Protein AF-A0A6N3E1A2-F1 (afdb_monomer_lite)

Radius of gyration: 28.81 Å; chains: 1; bounding box: 60×61×84 Å

Organism: NCBI:txid1547

Foldseek 3Di:
DDPVQLLVLDDPLFWPAFDKAAQVGDDPLVVVLCVQWNDPPCPAFGIWTGRDPVSNNNFTWTDGLAWIWGCNPDTDIGGLVQWPAWEWEDELPDPWIWIWTDGPPDIDIDTPPTTDRVSVSVSSCSSNVHDYHYDYDLLVLLLVLLVVVLVCVVVCVVVPFDDDPVLVVVSVVLVVLSVVLSVDDPVSSSVSSLVSLVVSLVSCVVRVDDDPSSVSSVVSNVVVVVVVVVVVVVVVVVVVVVVVVVVVVVVPDPVVVVVVCVVCVVLVHDPVVVPPDDPVRVVVVVCVSVVPDPVNVVVVVVVVVVPPDDD

Sequence (311 aa):
MSQEEILSYINDSLVINGSFYSNQNLPNQISNAIYTFGDYNVFEILAFIDATKEQDGSRGMIITPAQIYFKFGQAGIIEYQKIISLGLEKHRNDSIIKAIIKLEEITYTFSNQIIDPEVFVTMLSKITGIEIEMIMDTHEKVEYYTRIVLNDLENDEYEDIVLTPTQNNSIKEFYKELEMVQQLADEDYQYELENICNRALEFFDVLGLDSDEIDGLLECQNQFNQKNIEEEQKIDNAQQFYNDMMNKYQQGDSEMFNRVKSIMSSMGIDENDLAGKSPEEIEDFLCGKFGISKSMLEKLAGRFNKGTVKH

Structure (mmCIF, N/CA/C/O backbone):
data_AF-A0A6N3E1A2-F1
#
_entry.id   AF-A0A6N3E1A2-F1
#
loop_
_atom_site.group_PDB
_atom_site.id
_atom_site.type_symbol
_atom_site.label_atom_id
_atom_site.label_alt_id
_atom_site.label_comp_id
_atom_site.label_asym_id
_atom_site.label_entity_id
_atom_site.label_seq_id
_atom_site.pdbx_PDB_ins_code
_atom_site.Cartn_x
_atom_site.Cartn_y
_atom_site.Cartn_z
_atom_site.occupancy
_atom_site.B_iso_or_equiv
_atom_site.auth_seq_id
_atom_site.auth_comp_id
_atom_site.auth_asym_id
_atom_site.auth_atom_id
_atom_site.pdbx_PDB_model_num
ATOM 1 N N . MET A 1 1 ? -11.309 -14.978 16.582 1.00 66.25 1 MET A N 1
ATOM 2 C CA . MET A 1 1 ? -10.304 -14.310 17.429 1.00 66.25 1 MET A CA 1
ATOM 3 C C . MET A 1 1 ? -10.894 -14.055 18.797 1.00 66.25 1 MET A C 1
ATOM 5 O O . MET A 1 1 ? -12.098 -13.816 18.866 1.00 66.25 1 MET A O 1
ATOM 9 N N . SER A 1 2 ? -10.099 -14.139 19.863 1.00 71.69 2 SER A N 1
ATOM 10 C CA . SER A 1 2 ? -10.588 -13.738 21.188 1.00 71.69 2 SER A CA 1
ATOM 11 C C . SER A 1 2 ? -10.541 -12.213 21.342 1.00 71.69 2 SER A C 1
ATOM 13 O O . SER A 1 2 ? -9.803 -11.526 20.641 1.00 71.69 2 SER A O 1
ATOM 15 N N . GLN A 1 3 ? -11.333 -11.662 22.255 1.00 71.44 3 GLN A N 1
ATOM 16 C CA . GLN A 1 3 ? -11.348 -10.222 22.519 1.00 71.44 3 GLN A CA 1
ATOM 17 C C . GLN A 1 3 ? -10.010 -9.703 23.070 1.00 71.44 3 GLN A C 1
ATOM 19 O O . GLN A 1 3 ? -9.562 -8.623 22.690 1.00 71.44 3 GLN A O 1
ATOM 24 N N . GLU A 1 4 ? -9.375 -10.470 23.960 1.00 74.69 4 GLU A N 1
ATOM 25 C CA . GLU A 1 4 ? -8.070 -10.132 24.547 1.00 74.69 4 GLU A CA 1
ATOM 26 C C . GLU A 1 4 ? -6.984 -10.022 23.471 1.00 74.69 4 GLU A C 1
ATOM 28 O O . GLU A 1 4 ? -6.110 -9.161 23.539 1.00 74.69 4 GLU A O 1
ATOM 33 N N . GLU A 1 5 ? -7.090 -10.853 22.439 1.00 76.56 5 GLU A N 1
ATOM 34 C CA . GLU A 1 5 ? -6.186 -10.858 21.296 1.00 76.56 5 GLU A CA 1
ATOM 35 C C . GLU A 1 5 ? -6.372 -9.606 20.425 1.00 76.56 5 GLU A C 1
ATOM 37 O O . GLU A 1 5 ? -5.389 -8.935 20.125 1.00 76.56 5 GLU A O 1
ATOM 42 N N . ILE A 1 6 ? -7.614 -9.197 20.130 1.00 78.56 6 ILE A N 1
ATOM 43 C CA . ILE A 1 6 ? -7.888 -7.944 19.398 1.00 78.56 6 ILE A CA 1
ATOM 44 C C . ILE A 1 6 ? -7.370 -6.723 20.177 1.00 78.56 6 ILE A C 1
ATOM 46 O O . ILE A 1 6 ? -6.735 -5.842 19.599 1.00 78.56 6 ILE A O 1
ATOM 50 N N . LEU A 1 7 ? -7.597 -6.675 21.495 1.00 82.69 7 LEU A N 1
ATOM 51 C CA . LEU A 1 7 ? -7.119 -5.584 22.353 1.00 82.69 7 LEU A CA 1
ATOM 52 C C . LEU A 1 7 ? -5.594 -5.436 22.326 1.00 82.69 7 LEU A C 1
ATOM 54 O O . LEU A 1 7 ? -5.097 -4.318 22.425 1.00 82.69 7 LEU A O 1
ATOM 58 N N . SER A 1 8 ? -4.850 -6.532 22.147 1.00 85.38 8 SER A N 1
ATOM 59 C CA . SER A 1 8 ? -3.385 -6.488 22.054 1.00 85.38 8 SER A CA 1
ATOM 60 C C . SER A 1 8 ? -2.868 -5.727 20.825 1.00 85.38 8 SER A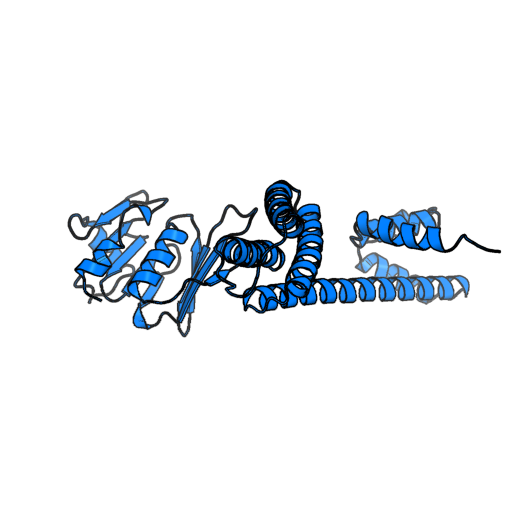 C 1
ATOM 62 O O . SER A 1 8 ? -1.719 -5.285 20.810 1.00 85.38 8 SER A O 1
ATOM 64 N N . TYR A 1 9 ? -3.716 -5.534 19.809 1.00 85.94 9 TYR A N 1
ATOM 65 C CA . TYR A 1 9 ? -3.376 -4.827 18.574 1.00 85.94 9 TYR A CA 1
ATOM 66 C C . TYR A 1 9 ? -3.838 -3.369 18.556 1.00 85.94 9 TYR A C 1
ATOM 68 O O . TYR A 1 9 ? -3.478 -2.639 17.636 1.00 85.94 9 TYR A O 1
ATOM 76 N N . ILE A 1 10 ? -4.610 -2.933 19.556 1.00 88.38 10 ILE A N 1
ATOM 77 C CA . ILE A 1 10 ? -5.178 -1.586 19.616 1.00 88.38 10 ILE A CA 1
ATOM 78 C C . ILE A 1 10 ? -4.432 -0.774 20.675 1.00 88.38 10 ILE A C 1
ATOM 80 O O . ILE A 1 10 ? -4.513 -1.061 21.868 1.00 88.38 10 ILE A O 1
ATOM 84 N N . ASN A 1 11 ? -3.730 0.271 20.247 1.00 89.81 11 ASN A N 1
ATOM 85 C CA . ASN A 1 11 ? -3.023 1.178 21.146 1.00 89.81 11 ASN A CA 1
ATOM 86 C C . ASN A 1 11 ? -2.999 2.615 20.593 1.00 89.81 11 ASN A C 1
ATOM 88 O O . ASN A 1 11 ? -3.546 2.900 19.526 1.00 89.81 11 ASN A O 1
ATOM 92 N N . ASP A 1 12 ? -2.392 3.524 21.350 1.00 90.88 12 ASP A N 1
ATOM 93 C CA . ASP A 1 12 ? -2.338 4.954 21.054 1.00 90.88 12 ASP A CA 1
ATOM 94 C C . ASP A 1 12 ? -1.510 5.303 19.811 1.00 90.88 12 ASP A C 1
ATOM 96 O O . ASP A 1 12 ? -1.769 6.343 19.206 1.00 90.88 12 ASP A O 1
ATOM 100 N N . SER A 1 13 ? -0.613 4.421 19.350 1.00 92.62 13 SER A N 1
ATOM 101 C CA . SER A 1 13 ? 0.132 4.610 18.097 1.00 92.62 13 SER A CA 1
ATOM 102 C C . SER A 1 13 ? -0.770 4.637 16.862 1.00 92.62 13 SER A C 1
ATOM 104 O O . SER A 1 13 ? -0.335 5.060 15.799 1.00 92.62 13 SER A O 1
ATOM 106 N N . LEU A 1 14 ? -2.030 4.206 16.983 1.00 93.56 14 LEU A N 1
ATOM 107 C CA . LEU A 1 14 ? -3.022 4.309 15.916 1.00 93.56 14 LEU A CA 1
ATOM 108 C C . LEU A 1 14 ? -3.403 5.768 15.600 1.00 93.56 14 LEU A C 1
ATOM 110 O O . LEU A 1 14 ? -3.949 6.038 14.531 1.00 93.56 14 LEU A O 1
ATOM 114 N N . VAL A 1 15 ? -3.153 6.712 16.514 1.00 93.19 15 VAL A N 1
ATOM 115 C CA . VAL A 1 15 ? -3.612 8.103 16.404 1.00 93.19 15 VAL A CA 1
ATOM 116 C C . VAL A 1 15 ? -2.433 9.052 16.224 1.00 93.19 15 VAL A C 1
ATOM 118 O O . VAL A 1 15 ? -1.599 9.201 17.109 1.00 93.19 15 VAL A O 1
ATOM 121 N N . ILE A 1 16 ? -2.422 9.774 15.103 1.00 91.50 16 ILE A N 1
ATOM 122 C CA . ILE A 1 16 ? -1.459 10.850 14.831 1.00 91.50 16 ILE A CA 1
ATOM 123 C C . ILE A 1 16 ? -1.960 12.167 15.432 1.00 91.50 16 ILE A C 1
ATOM 125 O O . ILE A 1 16 ? -1.237 12.844 16.159 1.00 91.50 16 ILE A O 1
ATOM 129 N N . ASN A 1 17 ? -3.211 12.536 15.139 1.00 90.25 17 ASN A N 1
ATOM 130 C CA . ASN A 1 17 ? -3.829 13.767 15.631 1.00 90.25 17 ASN A CA 1
ATOM 131 C C . ASN A 1 17 ? -5.192 13.463 16.250 1.00 90.25 17 ASN A C 1
ATOM 133 O O . ASN A 1 17 ? -6.170 13.237 15.541 1.00 90.25 17 ASN A O 1
ATOM 137 N N . GLY A 1 18 ? -5.265 13.500 17.577 1.00 91.88 18 GLY A N 1
ATOM 138 C CA . GLY A 1 18 ? -6.486 13.219 18.323 1.00 91.88 18 GLY A CA 1
ATOM 139 C C . GLY A 1 18 ? -6.176 12.729 19.730 1.00 91.88 18 GLY A C 1
ATOM 140 O O . GLY A 1 18 ? -5.065 12.888 20.231 1.00 91.88 18 GLY A O 1
ATOM 141 N N . SER A 1 19 ? -7.175 12.149 20.384 1.00 94.75 19 SER A N 1
ATOM 142 C CA . SER A 1 19 ? -7.043 11.519 21.697 1.00 94.75 19 SER A CA 1
ATOM 143 C C . SER A 1 19 ? -7.490 10.064 21.620 1.00 94.75 19 SER A C 1
ATOM 145 O O . SER A 1 19 ? -8.601 9.780 21.174 1.00 94.75 19 SER A O 1
ATOM 147 N N . PHE A 1 20 ? -6.622 9.154 22.059 1.00 95.62 20 PHE A N 1
ATOM 148 C CA . PHE A 1 20 ? -6.921 7.732 22.179 1.00 95.62 20 PHE A CA 1
ATOM 149 C C . PHE A 1 20 ? -7.421 7.405 23.590 1.00 95.62 20 PHE A C 1
ATOM 151 O O . PHE A 1 20 ? -6.818 7.806 24.587 1.00 95.62 20 PHE A O 1
ATOM 158 N N . TYR A 1 21 ? -8.499 6.632 23.670 1.00 95.38 21 TYR A N 1
ATOM 159 C CA . TYR A 1 21 ? -9.086 6.142 24.910 1.00 95.38 21 TYR A CA 1
ATOM 160 C C . TYR A 1 21 ? -9.276 4.629 24.819 1.00 95.38 21 TYR A C 1
ATOM 162 O O . TYR A 1 21 ? -10.001 4.136 23.954 1.00 95.38 21 TYR A O 1
ATOM 170 N N . SER A 1 22 ? -8.650 3.881 25.725 1.00 93.25 22 SER A N 1
ATOM 171 C CA . SER A 1 22 ? -8.877 2.439 25.847 1.00 93.25 22 SER A CA 1
ATOM 172 C C . SER A 1 22 ? -10.228 2.141 26.504 1.00 93.25 22 SER A C 1
ATOM 174 O O . SER A 1 22 ? -10.824 3.004 27.154 1.00 93.25 22 SER A O 1
ATOM 176 N N . ASN A 1 23 ? -10.689 0.892 26.404 1.00 90.38 23 ASN A N 1
ATOM 177 C CA . ASN A 1 23 ? -11.902 0.414 27.079 1.00 90.38 23 ASN A CA 1
ATOM 178 C C . ASN A 1 23 ? -11.940 0.684 28.598 1.00 90.38 23 ASN A C 1
ATOM 180 O O . ASN A 1 23 ? -13.018 0.827 29.169 1.00 90.38 23 ASN A O 1
ATOM 184 N N . GLN A 1 24 ? -10.782 0.781 29.255 1.00 88.69 24 GLN A N 1
ATOM 185 C CA . GLN A 1 24 ? -10.669 1.057 30.691 1.00 88.69 24 GLN A CA 1
ATOM 186 C C . GLN A 1 24 ? -10.818 2.544 31.043 1.00 88.69 24 GLN A C 1
ATOM 188 O O . GLN A 1 24 ? -11.029 2.869 32.210 1.00 88.69 24 GLN A O 1
ATOM 193 N N . ASN A 1 25 ? -10.693 3.445 30.066 1.00 92.25 25 ASN A N 1
ATOM 194 C CA . ASN A 1 25 ? -10.673 4.890 30.284 1.00 92.25 25 ASN A CA 1
ATOM 195 C C . ASN A 1 25 ? -11.515 5.638 29.239 1.00 92.25 25 ASN A C 1
ATOM 197 O O . ASN A 1 25 ? -11.083 6.648 28.681 1.00 92.25 25 ASN A O 1
ATOM 201 N N . LEU A 1 26 ? -12.712 5.123 28.945 1.00 93.19 26 LEU A N 1
ATOM 202 C CA . LEU A 1 26 ? -13.630 5.766 28.007 1.00 93.19 26 LEU A CA 1
ATOM 203 C C . LEU A 1 26 ? -14.172 7.082 28.590 1.00 93.19 26 LEU A C 1
ATOM 205 O O . LEU A 1 26 ? -14.627 7.109 29.737 1.00 93.19 26 LEU A O 1
ATOM 209 N N . PRO A 1 27 ? -14.165 8.175 27.814 1.00 94.12 27 PRO A N 1
ATOM 210 C CA . PRO A 1 27 ? -14.597 9.473 28.296 1.00 94.12 27 PRO A CA 1
ATOM 211 C C . PRO A 1 27 ? -16.104 9.667 28.071 1.00 94.12 27 PRO A C 1
ATOM 213 O O . PRO A 1 27 ? -16.716 8.992 27.245 1.00 94.12 27 PRO A O 1
ATOM 216 N N . ASN A 1 28 ? -16.723 10.631 28.756 1.00 91.31 28 ASN A N 1
ATOM 217 C CA . ASN A 1 28 ? -18.180 10.835 28.692 1.00 91.31 28 ASN A CA 1
ATOM 218 C C . ASN A 1 28 ? -18.698 11.154 27.276 1.00 91.31 28 ASN A C 1
ATOM 220 O O . ASN A 1 28 ? -19.814 10.755 26.922 1.00 91.31 28 ASN A O 1
ATOM 224 N N . GLN A 1 29 ? -17.893 11.838 26.456 1.00 91.81 29 GLN A N 1
ATOM 225 C CA . GLN A 1 29 ? -18.254 12.192 25.081 1.00 91.81 29 GLN A CA 1
ATOM 226 C C . GLN A 1 29 ? -18.403 10.988 24.138 1.00 91.81 29 GLN A C 1
ATOM 228 O O . GLN A 1 29 ? -18.959 11.148 23.051 1.00 91.81 29 GLN A O 1
ATOM 233 N N . ILE A 1 30 ? -18.027 9.771 24.560 1.00 92.88 30 ILE A N 1
ATOM 234 C CA . ILE A 1 30 ? -18.338 8.543 23.811 1.00 92.88 30 ILE A CA 1
ATOM 235 C C . ILE A 1 30 ? -19.837 8.419 23.517 1.00 92.88 30 ILE A C 1
ATOM 237 O O . ILE A 1 30 ? -20.229 7.956 22.451 1.00 92.88 30 ILE A O 1
ATOM 241 N N . SER A 1 31 ? -20.688 8.918 24.419 1.00 91.19 31 SER A N 1
ATOM 242 C CA . SER A 1 31 ? -22.142 8.923 24.235 1.00 91.19 31 SER A CA 1
ATOM 243 C C . SER A 1 31 ? -22.559 9.730 23.001 1.00 91.19 31 SER A C 1
ATOM 245 O O . SER A 1 31 ? -23.461 9.324 22.268 1.00 91.19 31 SER A O 1
ATOM 247 N N . ASN A 1 32 ? -21.885 10.858 22.746 1.00 93.38 32 ASN A N 1
ATOM 248 C CA . ASN A 1 32 ? -22.141 11.679 21.566 1.00 93.38 32 ASN A CA 1
ATOM 249 C C . ASN A 1 32 ? -21.645 10.988 20.290 1.00 93.38 32 ASN A C 1
ATOM 251 O O . ASN A 1 32 ? -22.340 11.004 19.275 1.00 93.38 32 ASN A O 1
ATOM 255 N N . ALA A 1 33 ? -20.486 10.328 20.352 1.00 94.19 33 ALA A N 1
ATOM 256 C CA . ALA A 1 33 ? -19.949 9.555 19.237 1.00 94.19 33 ALA A CA 1
ATOM 257 C C . ALA A 1 33 ? -20.892 8.407 18.835 1.00 94.19 33 ALA A C 1
ATOM 259 O O . ALA A 1 33 ? -21.247 8.287 17.661 1.00 94.19 33 ALA A O 1
ATOM 260 N N . ILE A 1 34 ? -21.379 7.627 19.811 1.00 94.06 34 ILE A N 1
ATOM 261 C CA . ILE A 1 34 ? -22.347 6.540 19.584 1.00 94.06 34 ILE A CA 1
ATOM 262 C C . ILE A 1 34 ? -23.613 7.086 18.918 1.00 94.06 34 ILE A C 1
ATOM 264 O O . ILE A 1 34 ? -24.063 6.537 17.919 1.00 94.06 34 ILE A O 1
ATOM 268 N N . TYR A 1 35 ? -24.156 8.195 19.427 1.00 91.75 35 TYR A N 1
ATOM 269 C CA . TYR A 1 35 ? -25.343 8.827 18.848 1.00 91.75 35 TYR A CA 1
ATOM 270 C C . TYR A 1 35 ? -25.108 9.358 17.424 1.00 91.75 35 TYR A C 1
ATOM 272 O O . TYR A 1 35 ? -26.006 9.323 16.587 1.00 91.75 35 TYR A O 1
ATOM 280 N N . THR A 1 36 ? -23.912 9.881 17.151 1.00 91.06 36 THR A N 1
ATOM 281 C CA . THR A 1 36 ? -23.615 10.603 15.907 1.00 91.06 36 THR A CA 1
ATOM 282 C C . THR A 1 36 ? -23.229 9.679 14.756 1.00 91.06 36 THR A C 1
ATOM 284 O O . THR A 1 36 ? -23.545 9.983 13.604 1.00 91.06 36 THR A O 1
ATOM 287 N N . PHE A 1 37 ? -22.486 8.609 15.037 1.00 94.00 37 PHE A N 1
ATOM 288 C CA . PHE A 1 37 ? -21.962 7.708 14.006 1.00 94.00 37 PHE A CA 1
ATOM 289 C C . PHE A 1 37 ? -21.791 6.252 14.457 1.00 94.00 37 PHE A C 1
ATOM 291 O O . PHE A 1 37 ? -21.307 5.446 13.668 1.00 94.00 37 PHE A O 1
ATOM 298 N N . GLY A 1 38 ? -22.167 5.912 15.691 1.00 90.44 38 GLY A N 1
ATOM 299 C CA . GLY A 1 38 ? -22.249 4.528 16.151 1.00 90.44 38 GLY A CA 1
ATOM 300 C C . GLY A 1 38 ? -23.609 3.891 15.855 1.00 90.44 38 GLY A C 1
ATOM 301 O O . GLY A 1 38 ? -24.349 4.325 14.974 1.00 90.44 38 GLY A O 1
ATOM 302 N N . ASP A 1 39 ? -23.939 2.859 16.628 1.00 87.38 39 ASP A N 1
ATOM 303 C CA . ASP A 1 39 ? -25.228 2.166 16.597 1.00 87.38 39 ASP A CA 1
ATOM 304 C C . ASP A 1 39 ? -25.803 2.071 18.020 1.00 87.38 39 ASP A C 1
ATOM 306 O O . ASP A 1 39 ? -25.064 2.002 19.005 1.00 87.38 39 ASP A O 1
ATOM 310 N N . TYR A 1 40 ? -27.130 2.026 18.140 1.00 77.12 40 TYR A N 1
ATOM 311 C CA . TYR A 1 40 ? -27.820 1.810 19.416 1.00 77.12 40 TYR A CA 1
ATOM 312 C C . TYR A 1 40 ? -27.487 0.454 20.064 1.00 77.12 40 TYR A C 1
ATOM 314 O O . TYR A 1 40 ? -27.711 0.282 21.260 1.00 77.12 40 TYR A O 1
ATOM 322 N N . ASN A 1 41 ? -26.945 -0.491 19.291 1.00 78.56 41 ASN A N 1
ATOM 323 C CA . ASN A 1 41 ? -26.519 -1.817 19.733 1.00 78.56 41 ASN A CA 1
ATOM 324 C C . ASN A 1 41 ? -25.012 -1.909 20.035 1.00 78.56 41 ASN A C 1
ATOM 326 O O . ASN A 1 41 ? -24.481 -3.011 20.180 1.00 78.56 41 ASN A O 1
ATOM 330 N N . VAL A 1 42 ? -24.295 -0.784 20.132 1.00 79.19 42 VAL A N 1
ATOM 331 C CA . VAL A 1 42 ? -22.903 -0.786 20.605 1.00 79.19 42 VAL A CA 1
ATOM 332 C C . VAL A 1 42 ? -22.895 -1.053 22.113 1.00 79.19 42 VAL A C 1
ATOM 334 O O . VAL A 1 42 ? -22.993 -0.139 22.928 1.00 79.19 42 VAL A O 1
ATOM 337 N N . PHE A 1 43 ? -22.805 -2.330 22.486 1.00 76.75 43 PHE A N 1
ATOM 338 C CA . PHE A 1 43 ? -22.740 -2.765 23.888 1.00 76.75 43 PHE A CA 1
ATOM 339 C C . PHE A 1 43 ? -21.309 -2.860 24.419 1.00 76.75 43 PHE A C 1
ATOM 341 O O . PHE A 1 43 ? -21.097 -2.812 25.628 1.00 76.75 43 PHE A O 1
ATOM 348 N N . GLU A 1 44 ? -20.334 -2.994 23.521 1.00 89.31 44 GLU A N 1
ATOM 349 C CA . GLU A 1 44 ? -18.938 -3.217 23.869 1.00 89.31 44 GLU A CA 1
ATOM 350 C C . GLU A 1 44 ? -18.009 -2.372 22.998 1.00 89.31 44 GLU A C 1
ATOM 352 O O . GLU A 1 44 ? -18.068 -2.411 21.768 1.00 89.31 44 GLU A O 1
ATOM 357 N N . ILE A 1 45 ? -17.145 -1.604 23.662 1.00 93.31 45 ILE A N 1
ATOM 358 C CA . ILE A 1 45 ? -16.192 -0.687 23.037 1.00 93.31 45 ILE A CA 1
ATOM 359 C C . ILE A 1 45 ? -14.799 -1.092 23.496 1.00 93.31 45 ILE A C 1
ATOM 361 O O . ILE A 1 45 ? -14.514 -1.122 24.693 1.00 93.31 45 ILE A O 1
ATOM 365 N N . LEU A 1 46 ? -13.936 -1.402 22.534 1.00 93.75 46 LEU A N 1
ATOM 366 C CA . LEU A 1 46 ? -12.541 -1.769 22.767 1.00 93.75 46 LEU A CA 1
ATOM 367 C C . LEU A 1 46 ? -11.653 -0.531 22.873 1.00 93.75 46 LEU A C 1
ATOM 369 O O . LEU A 1 46 ? -10.776 -0.463 23.733 1.00 93.75 46 LEU A O 1
ATOM 373 N N . ALA A 1 47 ? -11.913 0.461 22.025 1.00 95.12 47 ALA A N 1
ATOM 374 C CA . ALA A 1 47 ? -11.257 1.754 22.078 1.00 95.12 47 ALA A CA 1
ATOM 375 C C . ALA A 1 47 ? -12.110 2.833 21.413 1.00 95.12 47 ALA A C 1
ATOM 377 O O . ALA A 1 47 ? -12.973 2.558 20.573 1.00 95.12 47 ALA A O 1
ATOM 378 N N . PHE A 1 48 ? -11.824 4.073 21.777 1.00 96.19 48 PHE A N 1
ATOM 379 C CA . PHE A 1 48 ? -12.397 5.259 21.175 1.00 96.19 48 PHE A CA 1
ATOM 380 C C . PHE A 1 48 ? -11.293 6.245 20.811 1.00 96.19 48 PHE A C 1
ATOM 382 O O . PHE A 1 48 ? -10.392 6.511 21.603 1.00 96.19 48 PHE A O 1
ATOM 389 N N . ILE A 1 49 ? -11.391 6.804 19.612 1.00 95.81 49 ILE A N 1
ATOM 390 C CA . ILE A 1 49 ? -10.527 7.870 19.125 1.00 95.81 49 ILE A CA 1
ATOM 391 C C . ILE A 1 49 ? -11.395 9.102 18.945 1.00 95.81 49 ILE A C 1
ATOM 393 O O . ILE A 1 49 ? -12.321 9.090 18.133 1.00 95.81 49 ILE A O 1
ATOM 397 N N . ASP A 1 50 ? -11.068 10.165 19.668 1.00 95.50 50 ASP A N 1
ATOM 398 C CA . ASP A 1 50 ? -11.670 11.478 19.478 1.00 95.50 50 ASP A CA 1
ATOM 399 C C . ASP A 1 50 ? -10.742 12.342 18.623 1.00 95.50 50 ASP A C 1
ATOM 401 O O . ASP A 1 50 ? -9.604 12.620 19.006 1.00 95.50 50 ASP A O 1
ATOM 405 N N . ALA A 1 51 ? -11.217 12.754 17.451 1.00 93.81 51 ALA A N 1
ATOM 406 C CA . ALA A 1 51 ? -10.460 13.593 16.524 1.00 93.81 51 ALA A CA 1
ATOM 407 C C . ALA A 1 51 ? -10.838 15.080 16.623 1.00 93.81 51 ALA A C 1
ATOM 409 O O . ALA A 1 51 ? -10.435 15.890 15.782 1.00 93.81 51 ALA A O 1
ATOM 410 N N . THR A 1 52 ? -11.651 15.452 17.612 1.00 92.12 52 THR A N 1
ATOM 411 C CA . THR A 1 52 ? -12.082 16.834 17.835 1.00 92.12 52 THR A CA 1
ATOM 412 C C . THR A 1 52 ? -11.124 17.545 18.781 1.00 92.12 52 THR A C 1
ATOM 414 O O . THR A 1 52 ? -10.585 16.954 19.716 1.00 92.12 52 THR A O 1
ATOM 417 N N . LYS A 1 53 ? -10.886 18.840 18.544 1.00 87.00 53 LYS A N 1
ATOM 418 C CA . LYS A 1 53 ? -10.012 19.637 19.420 1.00 87.00 53 LYS A CA 1
ATOM 419 C C . LYS A 1 53 ? -10.695 19.935 20.751 1.00 87.00 53 LYS A C 1
ATOM 421 O O . LYS A 1 53 ? -10.035 20.058 21.775 1.00 87.00 53 LYS A O 1
ATOM 426 N N . GLU A 1 54 ? -12.015 20.050 20.710 1.00 89.25 54 GLU A N 1
ATOM 427 C CA . GLU A 1 54 ? -12.900 20.328 21.832 1.00 89.25 54 GLU A CA 1
ATOM 428 C C . GLU A 1 54 ? -13.222 19.074 22.660 1.00 89.25 54 GLU A C 1
ATOM 430 O O . GLU A 1 54 ? -13.836 19.203 23.718 1.00 89.25 54 GLU A O 1
ATOM 435 N N . GLN A 1 55 ? -12.798 17.888 22.200 1.00 88.19 55 GLN A N 1
ATOM 436 C CA . GLN A 1 55 ? -13.092 16.586 22.808 1.00 88.19 55 GLN A CA 1
ATOM 437 C C . GLN A 1 55 ? -14.600 16.363 23.014 1.00 88.19 55 GLN A C 1
ATOM 439 O O . GLN A 1 55 ? -15.053 15.910 24.067 1.00 88.19 55 GLN A O 1
ATOM 444 N N . ASP A 1 56 ? -15.395 16.734 22.007 1.00 92.12 56 ASP A N 1
ATOM 445 C CA . ASP A 1 56 ? -16.855 16.652 22.047 1.00 92.12 56 ASP A CA 1
ATOM 446 C C . ASP A 1 56 ? -17.402 15.337 21.466 1.00 92.12 56 ASP A C 1
ATOM 448 O O . ASP A 1 56 ? -18.609 15.088 21.525 1.00 92.12 56 ASP A O 1
ATOM 452 N N . GLY A 1 57 ? -16.536 14.477 20.921 1.00 90.62 57 GLY A N 1
ATOM 453 C CA . GLY A 1 57 ? -16.898 13.187 20.339 1.00 90.62 57 GLY A CA 1
ATOM 454 C C . GLY A 1 57 ? -17.699 13.255 19.034 1.00 90.62 57 GLY A C 1
ATOM 455 O O . GLY A 1 57 ? -18.242 12.241 18.603 1.00 90.62 57 GLY A O 1
ATOM 456 N N . SER A 1 58 ? -17.797 14.414 18.377 1.00 93.31 58 SER A N 1
ATOM 457 C CA . SER A 1 58 ? -18.551 14.565 17.121 1.00 93.31 58 SER A CA 1
ATOM 458 C C . SER A 1 58 ? -17.832 13.997 15.888 1.00 93.31 58 SER A C 1
ATOM 460 O O . SER A 1 58 ? -18.479 13.722 14.868 1.00 93.31 58 SER A O 1
ATOM 462 N N . ARG A 1 59 ? -16.505 13.816 15.970 1.00 95.06 59 ARG A N 1
ATOM 463 C CA . ARG A 1 59 ? -15.648 13.228 14.930 1.00 95.06 59 ARG A CA 1
ATOM 464 C C . ARG A 1 59 ? -14.648 12.270 15.561 1.00 95.06 59 ARG A C 1
ATOM 466 O O . ARG A 1 59 ? -14.021 12.606 16.560 1.00 95.06 59 ARG A O 1
ATOM 473 N N . GLY A 1 60 ? -14.463 11.101 14.966 1.00 95.69 60 GLY A N 1
ATOM 474 C CA . GLY A 1 60 ? -13.632 10.077 15.582 1.00 95.69 60 GLY A CA 1
ATOM 475 C C . GLY A 1 60 ? -13.872 8.677 15.048 1.00 95.69 60 GLY A C 1
ATOM 476 O O . GLY A 1 60 ? -14.420 8.497 13.959 1.00 95.69 60 GLY A O 1
ATOM 477 N N . MET A 1 61 ? -13.470 7.696 15.849 1.00 96.94 61 MET A N 1
ATOM 478 C CA . MET A 1 61 ? -13.599 6.274 15.558 1.00 96.94 61 MET A CA 1
ATOM 479 C C . MET A 1 61 ? -13.944 5.497 16.832 1.00 96.94 61 MET A C 1
ATOM 481 O O . MET A 1 61 ? -13.317 5.694 17.868 1.00 96.94 61 MET A O 1
ATOM 485 N N . ILE A 1 62 ? -14.933 4.610 16.755 1.00 96.81 62 ILE A N 1
ATOM 486 C CA . ILE A 1 62 ? -15.320 3.668 17.808 1.00 96.81 62 ILE A CA 1
ATOM 487 C C . ILE A 1 62 ? -14.939 2.273 17.323 1.00 96.81 62 ILE A C 1
ATOM 489 O O . ILE A 1 62 ? -15.433 1.818 16.290 1.00 96.81 62 ILE A O 1
ATOM 493 N N . ILE A 1 63 ? -14.075 1.594 18.072 1.00 95.38 63 ILE A N 1
ATOM 494 C CA . ILE A 1 63 ? -13.603 0.245 17.759 1.00 95.38 63 ILE A CA 1
ATOM 495 C C . ILE A 1 63 ? -14.340 -0.741 18.662 1.00 95.38 63 ILE A C 1
ATOM 497 O O . ILE A 1 63 ? -14.332 -0.596 19.886 1.00 95.38 63 ILE A O 1
ATOM 501 N N . THR A 1 64 ? -14.977 -1.745 18.066 1.00 94.25 64 THR A N 1
ATOM 502 C CA . THR A 1 64 ? -15.727 -2.801 18.765 1.00 94.25 64 THR A CA 1
ATOM 503 C C . THR A 1 64 ? -15.165 -4.176 18.386 1.00 94.25 64 THR A C 1
ATOM 505 O O . THR A 1 64 ? -14.374 -4.261 17.449 1.00 94.25 64 THR A O 1
ATOM 508 N N . PRO A 1 65 ? -15.565 -5.275 19.049 1.00 91.62 65 PRO A N 1
ATOM 509 C CA . PRO A 1 65 ? -15.088 -6.612 18.683 1.00 91.62 65 PRO A CA 1
ATOM 510 C C . PRO A 1 65 ? -15.460 -7.076 17.267 1.00 91.62 65 PRO A C 1
ATOM 512 O O . PRO A 1 65 ? -14.798 -7.960 16.730 1.00 91.62 65 PRO A O 1
ATOM 515 N N . ALA A 1 66 ? -16.521 -6.525 16.671 1.00 91.12 66 ALA A N 1
ATOM 516 C CA . ALA A 1 66 ? -17.041 -6.981 15.378 1.00 91.12 66 ALA A CA 1
ATOM 517 C C . ALA A 1 66 ? -16.789 -5.994 14.230 1.00 91.12 66 ALA A C 1
ATOM 519 O O . ALA A 1 66 ? -16.715 -6.394 13.065 1.00 91.12 66 ALA A O 1
ATOM 520 N N . GLN A 1 67 ? -16.699 -4.705 14.552 1.00 94.06 67 GLN A N 1
ATOM 521 C CA . GLN A 1 67 ? -16.667 -3.644 13.556 1.00 94.06 67 GLN A CA 1
ATOM 522 C C . GLN A 1 67 ? -16.109 -2.331 14.098 1.00 94.06 67 GLN A C 1
ATOM 524 O O . GLN A 1 67 ? -16.038 -2.096 15.307 1.00 94.06 67 GLN A O 1
ATOM 529 N N . ILE A 1 68 ? -15.771 -1.442 13.175 1.00 96.31 68 ILE A N 1
ATOM 530 C CA . ILE A 1 68 ? -15.341 -0.079 13.456 1.00 96.31 68 ILE A CA 1
ATOM 531 C C . ILE A 1 68 ? -16.379 0.885 12.906 1.00 96.31 68 ILE A C 1
ATOM 533 O O . ILE A 1 68 ? -16.729 0.818 11.732 1.00 96.31 68 ILE A O 1
ATOM 537 N N . TYR A 1 69 ? -16.818 1.818 13.739 1.00 97.25 69 TYR A N 1
ATOM 538 C CA . TYR A 1 69 ? -17.602 2.971 13.314 1.00 97.25 69 TYR A CA 1
ATOM 539 C C . TYR A 1 69 ? -16.695 4.186 13.268 1.00 97.25 69 TYR A C 1
ATOM 541 O O . TYR A 1 69 ? -15.881 4.379 14.168 1.00 97.25 69 TYR A O 1
ATOM 549 N N . PHE A 1 70 ? -16.833 5.042 12.266 1.00 96.81 70 PHE A N 1
ATOM 550 C CA . PHE A 1 70 ? -16.021 6.250 12.197 1.00 96.81 70 PHE A CA 1
ATOM 551 C C . PHE A 1 70 ? -16.768 7.401 11.544 1.00 96.81 70 PHE A C 1
ATOM 553 O O . PHE A 1 70 ? -17.694 7.207 10.761 1.00 96.81 70 PHE A O 1
ATOM 560 N N . LYS A 1 71 ? -16.328 8.619 11.854 1.00 95.94 71 LYS A N 1
ATOM 561 C CA . LYS A 1 71 ? -16.753 9.845 11.186 1.00 95.94 71 LYS A CA 1
ATOM 562 C C . LYS A 1 71 ? -15.650 10.889 11.272 1.00 95.94 71 LYS A C 1
ATOM 564 O O . LYS A 1 71 ? -15.521 11.587 12.272 1.00 95.94 71 LYS A O 1
ATOM 569 N N . PHE A 1 72 ? -14.887 11.045 10.196 1.00 91.50 72 PHE A N 1
ATOM 570 C CA . PHE A 1 72 ? -13.904 12.131 10.071 1.00 91.50 72 PHE A CA 1
ATOM 571 C C . PHE A 1 72 ? -14.388 13.238 9.135 1.00 91.50 72 PHE A C 1
ATOM 573 O O . PHE A 1 72 ? -14.110 14.408 9.377 1.00 91.50 72 PHE A O 1
ATOM 580 N N . GLY A 1 73 ? -15.186 12.890 8.130 1.00 88.00 73 GLY A N 1
ATOM 581 C CA . GLY A 1 73 ? -15.948 13.826 7.302 1.00 88.00 73 GLY A CA 1
ATOM 582 C C . GLY A 1 73 ? -17.299 13.207 6.968 1.00 88.00 73 GLY A C 1
ATOM 583 O O . GLY A 1 73 ? -18.340 13.715 7.379 1.00 88.00 73 GLY A O 1
ATOM 584 N N . GLN A 1 74 ? -17.258 12.035 6.335 1.00 90.31 74 GLN A N 1
ATOM 585 C CA . GLN A 1 74 ? -18.402 11.144 6.178 1.00 90.31 74 GLN A CA 1
ATOM 586 C C . GLN A 1 74 ? -18.386 10.058 7.260 1.00 90.31 74 GLN A C 1
ATOM 588 O O . GLN A 1 74 ? -17.313 9.652 7.713 1.00 90.31 74 GLN A O 1
ATOM 593 N N . ALA A 1 75 ? -19.574 9.629 7.691 1.00 94.56 75 ALA A N 1
ATOM 594 C CA . ALA A 1 75 ? -19.717 8.482 8.576 1.00 94.56 75 ALA A CA 1
ATOM 595 C C . ALA A 1 75 ? -19.578 7.177 7.781 1.00 94.56 75 ALA A C 1
ATOM 597 O O . ALA A 1 75 ? -20.064 7.086 6.652 1.00 94.56 75 ALA A O 1
ATOM 598 N N . GLY A 1 76 ? -18.941 6.175 8.373 1.00 95.50 76 GLY A N 1
ATOM 599 C CA . GLY A 1 76 ? -18.752 4.871 7.757 1.00 95.50 76 GLY A CA 1
ATOM 600 C C . GLY A 1 76 ? -18.618 3.763 8.788 1.00 95.50 76 GLY A C 1
ATOM 601 O O . GLY A 1 76 ? -18.456 4.015 9.986 1.00 95.50 76 GLY A O 1
ATOM 602 N N . ILE A 1 77 ? -18.721 2.531 8.295 1.00 95.75 77 ILE A N 1
ATOM 603 C CA . ILE A 1 77 ? -18.676 1.317 9.105 1.00 95.75 77 ILE A CA 1
ATOM 604 C C . ILE A 1 77 ? -17.780 0.308 8.395 1.00 95.75 77 ILE A C 1
ATOM 606 O O . ILE A 1 77 ? -17.953 0.052 7.207 1.00 95.75 77 ILE A O 1
ATOM 610 N N . ILE A 1 78 ? -16.835 -0.270 9.129 1.00 96.81 78 ILE A N 1
ATOM 611 C CA . ILE A 1 78 ? -15.978 -1.359 8.662 1.00 96.81 78 ILE A CA 1
ATOM 612 C C . ILE A 1 78 ? -16.325 -2.593 9.482 1.00 96.81 78 ILE A C 1
ATOM 614 O O . ILE A 1 78 ? -15.913 -2.716 10.634 1.00 96.81 78 ILE A O 1
ATOM 618 N N . GLU A 1 79 ? -17.095 -3.501 8.896 1.00 95.06 79 GLU A N 1
ATOM 619 C CA . GLU A 1 79 ? -17.345 -4.823 9.468 1.00 95.06 79 GLU A CA 1
ATOM 620 C C . GLU A 1 79 ? -16.166 -5.736 9.132 1.00 95.06 79 GLU A C 1
ATOM 622 O O . GLU A 1 79 ? -15.895 -5.972 7.956 1.00 95.06 79 GLU A O 1
ATOM 627 N N . TYR A 1 80 ? -15.474 -6.273 10.144 1.00 94.00 80 TYR A N 1
ATOM 628 C CA . TYR A 1 80 ? -14.243 -7.046 9.927 1.00 94.00 80 TYR A CA 1
ATOM 629 C C . TYR A 1 80 ? -14.449 -8.239 8.989 1.00 94.00 80 TYR A C 1
ATOM 631 O O . TYR A 1 80 ? -13.597 -8.530 8.159 1.00 94.00 80 TYR A O 1
ATOM 639 N N . GLN A 1 81 ? -15.610 -8.892 9.083 1.00 93.81 81 GLN A N 1
ATOM 640 C CA . GLN A 1 81 ? -15.961 -10.053 8.261 1.00 93.81 81 GLN A CA 1
ATOM 641 C C . GLN A 1 81 ? -16.249 -9.711 6.791 1.00 93.81 81 GLN A C 1
ATOM 643 O O . GLN A 1 81 ? -16.292 -10.619 5.970 1.00 93.81 81 GLN A O 1
ATOM 648 N N . LYS A 1 82 ? -16.470 -8.431 6.461 1.00 96.31 82 LYS A N 1
ATOM 649 C CA . LYS A 1 82 ? -16.763 -7.964 5.096 1.00 96.31 82 L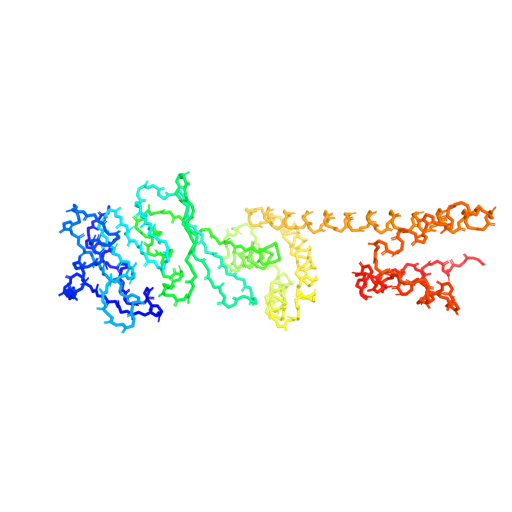YS A CA 1
ATOM 650 C C . LYS A 1 82 ? -15.555 -7.340 4.401 1.00 96.31 82 LYS A C 1
ATOM 652 O O . LYS A 1 82 ? -15.691 -6.864 3.275 1.00 96.31 82 LYS A O 1
ATOM 657 N N . ILE A 1 83 ? -14.400 -7.285 5.066 1.00 96.94 83 ILE A N 1
ATOM 658 C CA . ILE A 1 83 ? -13.162 -6.813 4.445 1.00 96.94 83 ILE A CA 1
ATOM 659 C C . ILE A 1 83 ? -12.718 -7.860 3.421 1.00 96.94 83 ILE A C 1
ATOM 661 O O . ILE A 1 83 ? -12.614 -9.041 3.738 1.00 96.94 83 ILE A O 1
ATOM 665 N N . ILE A 1 84 ? -12.469 -7.409 2.195 1.00 96.88 84 ILE A N 1
ATOM 666 C CA . ILE A 1 84 ? -12.000 -8.231 1.075 1.00 96.88 84 ILE A CA 1
ATOM 667 C C . ILE A 1 84 ? -10.496 -8.077 0.897 1.00 96.88 84 ILE A C 1
ATOM 669 O O . ILE A 1 84 ? -9.803 -9.061 0.662 1.00 96.88 84 ILE A O 1
ATOM 673 N N . SER A 1 85 ? -9.991 -6.846 0.984 1.00 97.25 85 SER A N 1
ATOM 674 C CA . SER A 1 85 ? -8.562 -6.574 0.874 1.00 97.25 85 SER A CA 1
ATOM 675 C C . SER A 1 85 ? -8.147 -5.373 1.714 1.00 97.25 85 SER A C 1
ATOM 677 O O . SER A 1 85 ? -8.945 -4.470 2.005 1.00 97.25 85 SER A O 1
ATOM 679 N N . LEU A 1 86 ? -6.878 -5.393 2.108 1.00 97.88 86 LEU A N 1
ATOM 680 C CA . LEU A 1 86 ? -6.193 -4.325 2.817 1.00 97.88 86 LEU A CA 1
ATOM 681 C C . LEU A 1 86 ? -5.023 -3.877 1.953 1.00 97.88 86 LEU A C 1
ATOM 683 O O . LEU A 1 86 ? -4.276 -4.714 1.465 1.00 97.88 86 LEU A O 1
ATOM 687 N N . GLY A 1 87 ? -4.874 -2.571 1.775 1.00 96.25 87 GLY A N 1
ATOM 688 C CA . GLY A 1 87 ? -3.812 -1.981 0.979 1.00 96.25 87 GLY A CA 1
ATOM 689 C C . GLY A 1 87 ? -3.103 -0.860 1.725 1.00 96.25 87 GLY A C 1
ATOM 690 O O . GLY A 1 87 ? -3.739 -0.105 2.465 1.00 96.25 87 GLY A O 1
ATOM 691 N N . LEU A 1 88 ? -1.800 -0.732 1.513 1.00 95.00 88 LEU A N 1
ATOM 692 C CA . LEU A 1 88 ? -0.996 0.387 1.992 1.00 95.00 88 LEU A CA 1
ATOM 693 C C . LEU A 1 88 ? -0.354 1.087 0.794 1.00 95.00 88 LEU A C 1
ATOM 695 O O . LEU A 1 88 ? 0.502 0.521 0.124 1.00 95.00 88 LEU A O 1
ATOM 699 N N . GLU A 1 89 ? -0.782 2.316 0.529 1.00 92.75 89 GLU A N 1
ATOM 700 C CA . GLU A 1 89 ? -0.265 3.167 -0.543 1.00 92.75 89 GLU A CA 1
ATOM 701 C C . GLU A 1 89 ? 0.753 4.143 0.050 1.00 92.75 89 GLU A C 1
ATOM 703 O O . GLU A 1 89 ? 0.426 4.956 0.926 1.00 92.75 89 GLU A O 1
ATOM 708 N N . LYS A 1 90 ? 2.001 4.031 -0.406 1.00 86.25 90 LYS A N 1
ATOM 709 C CA . LYS A 1 90 ? 3.130 4.828 0.073 1.00 86.25 90 LYS A CA 1
ATOM 710 C C . LYS A 1 90 ? 4.070 5.101 -1.087 1.00 86.25 90 LYS A C 1
ATOM 712 O O . LYS A 1 90 ? 4.722 4.174 -1.554 1.00 86.25 90 LYS A O 1
ATOM 717 N N . HIS A 1 91 ? 4.159 6.368 -1.480 1.00 85.94 91 HIS A N 1
ATOM 718 C CA . HIS A 1 91 ? 5.000 6.776 -2.596 1.00 85.94 91 HIS A CA 1
ATOM 719 C C . HIS A 1 91 ? 6.267 7.500 -2.144 1.00 85.94 91 HIS A C 1
ATOM 721 O O . HIS A 1 91 ? 6.249 8.232 -1.152 1.00 85.94 91 HIS A O 1
ATOM 727 N N . ARG A 1 92 ? 7.363 7.339 -2.891 1.00 74.06 92 ARG A N 1
ATOM 728 C CA . ARG A 1 92 ? 8.704 7.858 -2.556 1.00 74.06 92 ARG A CA 1
ATOM 729 C C . ARG A 1 92 ? 8.720 9.344 -2.178 1.00 74.06 92 ARG A C 1
ATOM 731 O O . ARG A 1 92 ? 9.350 9.722 -1.192 1.00 74.06 92 ARG A O 1
ATOM 738 N N . ASN A 1 93 ? 8.024 10.177 -2.948 1.00 73.88 93 ASN A N 1
ATOM 739 C CA . ASN A 1 93 ? 7.977 11.631 -2.758 1.00 73.88 93 ASN A CA 1
ATOM 740 C C . ASN A 1 93 ? 6.613 12.136 -2.270 1.00 73.88 93 ASN A C 1
ATOM 742 O O . ASN A 1 93 ? 6.384 13.347 -2.225 1.00 73.88 93 ASN A O 1
ATOM 746 N N . ASP A 1 94 ? 5.720 11.229 -1.863 1.00 79.38 94 ASP A N 1
ATOM 747 C CA . ASP A 1 94 ? 4.456 11.610 -1.250 1.00 79.38 94 ASP A CA 1
ATOM 748 C C . ASP A 1 94 ? 4.546 11.492 0.273 1.00 79.38 94 ASP A C 1
ATOM 750 O O . ASP A 1 94 ? 4.665 10.416 0.855 1.00 79.38 94 ASP A O 1
ATOM 754 N N . SER A 1 95 ? 4.450 12.637 0.946 1.00 79.94 95 SER A N 1
ATOM 755 C CA . SER A 1 95 ? 4.317 12.680 2.404 1.00 79.94 95 SER A CA 1
ATOM 756 C C . SER A 1 95 ? 3.024 12.023 2.909 1.00 79.94 95 SER A C 1
ATOM 758 O O . SER A 1 95 ? 2.901 11.740 4.103 1.00 79.94 95 SER A O 1
ATOM 760 N N . ILE A 1 96 ? 2.040 11.831 2.027 1.00 86.56 96 ILE A N 1
ATOM 761 C CA . ILE A 1 96 ? 0.744 11.251 2.341 1.00 86.56 96 ILE A CA 1
ATOM 762 C C . ILE A 1 96 ? 0.821 9.738 2.153 1.00 86.56 96 ILE A C 1
ATOM 764 O O . ILE A 1 96 ? 0.810 9.224 1.041 1.00 86.56 96 ILE A O 1
ATOM 768 N N . ILE A 1 97 ? 0.807 9.022 3.273 1.00 90.56 97 ILE A N 1
ATOM 769 C CA . ILE A 1 97 ? 0.595 7.572 3.296 1.00 90.56 97 ILE A CA 1
ATOM 770 C C . ILE A 1 97 ? -0.907 7.323 3.404 1.00 90.56 97 ILE A C 1
ATOM 772 O O . ILE A 1 97 ? -1.597 8.050 4.134 1.00 90.56 97 ILE A O 1
ATOM 776 N N . LYS A 1 98 ? -1.427 6.312 2.701 1.00 94.69 98 LYS A N 1
ATOM 777 C CA . LYS A 1 98 ? -2.851 5.962 2.738 1.00 94.69 98 LYS A CA 1
ATOM 778 C C . LYS A 1 98 ? -3.068 4.482 3.025 1.00 94.69 98 LYS A C 1
ATOM 780 O O . LYS A 1 98 ? -2.452 3.612 2.426 1.00 94.69 98 LYS A O 1
ATOM 785 N N . ALA A 1 99 ? -4.013 4.210 3.912 1.00 96.62 99 ALA A N 1
ATOM 786 C CA . ALA A 1 99 ? -4.571 2.892 4.146 1.00 96.62 99 ALA A CA 1
ATOM 787 C C . ALA A 1 99 ? -5.815 2.747 3.277 1.00 96.62 99 ALA A C 1
ATOM 789 O O . ALA A 1 99 ? -6.711 3.594 3.338 1.00 96.62 99 ALA A O 1
ATOM 790 N N . ILE A 1 100 ? -5.880 1.677 2.496 1.00 97.31 100 ILE A N 1
ATOM 791 C CA . ILE A 1 100 ? -7.000 1.337 1.627 1.00 97.31 100 ILE A CA 1
ATOM 792 C C . ILE A 1 100 ? -7.668 0.089 2.196 1.00 97.31 100 ILE A C 1
ATOM 794 O O . ILE A 1 100 ? -7.048 -0.957 2.338 1.00 97.31 100 ILE A O 1
ATOM 798 N N . ILE A 1 101 ? -8.945 0.199 2.546 1.00 97.69 101 ILE A N 1
ATOM 799 C CA . ILE A 1 101 ? -9.732 -0.901 3.101 1.00 97.69 101 ILE A CA 1
ATOM 800 C C . ILE A 1 101 ? -10.903 -1.136 2.164 1.00 97.69 101 ILE A C 1
ATOM 802 O O . ILE A 1 101 ? -11.787 -0.283 2.042 1.00 97.69 101 ILE A O 1
ATOM 806 N N . LYS A 1 102 ? -10.905 -2.284 1.492 1.00 97.56 102 LYS A N 1
ATOM 807 C CA . LYS A 1 102 ? -11.936 -2.643 0.523 1.00 97.56 102 LYS A CA 1
ATOM 808 C C . LYS A 1 102 ? -12.927 -3.617 1.142 1.00 97.56 102 LYS A C 1
ATOM 810 O O . LYS A 1 102 ? -12.540 -4.672 1.636 1.00 97.56 102 LYS A O 1
ATOM 815 N N . LEU A 1 103 ? -14.203 -3.260 1.092 1.00 96.25 103 LEU A N 1
ATOM 816 C CA . LEU A 1 103 ? -15.344 -4.123 1.387 1.00 96.25 103 LEU A CA 1
ATOM 817 C C . LEU A 1 103 ? -16.071 -4.450 0.070 1.00 96.25 103 LEU A C 1
ATOM 819 O O . LEU A 1 103 ? -15.732 -3.907 -0.982 1.00 96.25 103 LEU A O 1
ATOM 823 N N . GLU A 1 104 ? -17.086 -5.315 0.120 1.00 89.50 104 GLU A N 1
ATOM 824 C CA . GLU A 1 104 ? -17.881 -5.734 -1.053 1.00 89.50 104 GLU A CA 1
ATOM 825 C C . GLU A 1 104 ? -18.411 -4.570 -1.902 1.00 89.50 104 GLU A C 1
ATOM 827 O O . GLU A 1 104 ? -18.322 -4.613 -3.128 1.00 89.50 104 GLU A O 1
ATOM 832 N N . GLU A 1 105 ? -18.927 -3.519 -1.265 1.00 90.38 105 GLU A N 1
ATOM 833 C CA . GLU A 1 105 ? -19.608 -2.417 -1.961 1.00 90.38 105 GLU A CA 1
ATOM 834 C C . GLU A 1 105 ? -18.885 -1.070 -1.846 1.00 90.38 105 GLU A C 1
ATOM 836 O O . GLU A 1 105 ? -19.257 -0.105 -2.516 1.00 90.38 105 GLU A O 1
ATOM 841 N N . ILE A 1 106 ? -17.871 -0.970 -0.984 1.00 95.38 106 ILE A N 1
ATOM 842 C CA . ILE A 1 106 ? -17.238 0.306 -0.653 1.00 95.38 106 ILE A CA 1
ATOM 843 C C . ILE A 1 106 ? -15.747 0.150 -0.384 1.00 95.38 106 ILE A C 1
ATOM 845 O O . ILE A 1 106 ? -15.305 -0.810 0.241 1.00 95.38 106 ILE A O 1
ATOM 849 N N . THR A 1 107 ? -14.982 1.149 -0.813 1.00 96.31 107 THR A N 1
ATOM 850 C CA . THR A 1 107 ? -13.573 1.301 -0.460 1.00 96.31 107 THR A CA 1
ATOM 851 C C . THR A 1 107 ? -13.421 2.526 0.422 1.00 96.31 107 THR A C 1
ATOM 853 O O . THR A 1 107 ? -13.876 3.616 0.067 1.00 96.31 107 THR A O 1
ATOM 856 N N . TYR A 1 108 ? -12.766 2.352 1.564 1.00 96.81 108 TYR A N 1
ATOM 857 C CA . TYR A 1 108 ? -12.388 3.444 2.444 1.00 96.81 108 TYR A CA 1
ATOM 858 C C . TYR A 1 108 ? -10.899 3.734 2.327 1.00 96.81 108 TYR A C 1
ATOM 860 O O . TYR A 1 108 ? -10.082 2.817 2.270 1.00 96.81 108 TYR A O 1
ATOM 868 N N . THR A 1 109 ? -10.559 5.019 2.344 1.00 95.19 109 THR A N 1
ATOM 869 C CA . THR A 1 109 ? -9.176 5.491 2.302 1.00 95.19 109 THR A CA 1
ATOM 870 C C . THR A 1 109 ? -8.913 6.384 3.505 1.00 95.19 109 THR A C 1
ATOM 872 O O . THR A 1 109 ? -9.631 7.362 3.722 1.00 95.19 109 THR A O 1
ATOM 875 N N . PHE A 1 110 ? -7.880 6.060 4.281 1.00 94.56 110 PHE A N 1
ATOM 876 C CA . PHE A 1 110 ? -7.453 6.833 5.447 1.00 94.56 110 PHE A CA 1
ATOM 877 C C . PHE A 1 110 ? -6.029 7.318 5.232 1.00 94.56 110 PHE A C 1
ATOM 879 O O . PHE A 1 110 ? -5.121 6.509 5.084 1.00 94.56 110 PHE A O 1
ATOM 886 N N . SER A 1 111 ? -5.832 8.632 5.216 1.00 92.56 111 SER A N 1
ATOM 887 C CA . SER A 1 111 ? -4.500 9.226 5.171 1.00 92.56 111 SER A CA 1
ATOM 888 C C . SER A 1 111 ? -3.935 9.451 6.571 1.00 92.56 111 SER A C 1
ATOM 890 O O . SER A 1 111 ? -4.682 9.537 7.551 1.00 92.56 111 SER A O 1
ATOM 892 N N . ASN A 1 112 ? -2.618 9.641 6.641 1.00 89.06 112 ASN A N 1
ATOM 893 C CA . ASN A 1 112 ? -1.837 9.959 7.843 1.00 89.06 112 ASN A CA 1
ATOM 894 C C . ASN A 1 112 ? -2.130 11.334 8.489 1.00 89.06 112 ASN A C 1
ATOM 896 O O . ASN A 1 112 ? -1.253 11.964 9.076 1.00 89.06 112 ASN A O 1
ATOM 900 N N . GLN A 1 113 ? -3.371 11.819 8.409 1.00 89.31 113 GLN A N 1
ATOM 901 C CA . GLN A 1 113 ? -3.805 13.060 9.052 1.00 89.31 113 GLN A CA 1
ATOM 902 C C . GLN A 1 113 ? -4.269 12.857 10.492 1.00 89.31 113 GLN A C 1
ATOM 904 O O . GLN A 1 113 ? -3.979 13.693 11.339 1.00 89.31 113 GLN A O 1
ATOM 909 N N . ILE A 1 114 ? -5.039 11.805 10.764 1.00 90.69 114 ILE A N 1
ATOM 910 C CA . ILE A 1 114 ? -5.654 11.546 12.081 1.00 90.69 114 ILE A CA 1
ATOM 911 C C . ILE A 1 114 ? -5.275 10.154 12.559 1.00 90.69 114 ILE A C 1
ATOM 913 O O . ILE A 1 114 ? -4.867 9.990 13.705 1.00 90.69 114 ILE A O 1
ATOM 917 N N . ILE A 1 115 ? -5.406 9.179 11.666 1.00 94.19 115 ILE A N 1
ATOM 918 C CA . ILE A 1 115 ? -5.080 7.780 11.899 1.00 94.19 115 ILE A CA 1
ATOM 919 C C . ILE A 1 115 ? -3.742 7.488 11.237 1.00 94.19 115 ILE A C 1
ATOM 921 O O . ILE A 1 115 ? -3.505 7.963 10.127 1.00 94.19 115 ILE A O 1
ATOM 925 N N . ASP A 1 116 ? -2.895 6.715 11.906 1.00 94.88 116 ASP A N 1
ATOM 926 C CA . ASP A 1 116 ? -1.693 6.159 11.295 1.00 94.88 116 ASP A CA 1
ATOM 927 C C . ASP A 1 116 ? -2.083 5.016 10.338 1.00 94.88 116 ASP A C 1
ATOM 929 O O . ASP A 1 116 ? -2.611 3.996 10.794 1.00 94.88 116 ASP A O 1
ATOM 933 N N . PRO A 1 117 ? -1.864 5.166 9.017 1.00 95.00 117 PRO A N 1
ATOM 934 C CA . PRO A 1 117 ? -2.262 4.167 8.0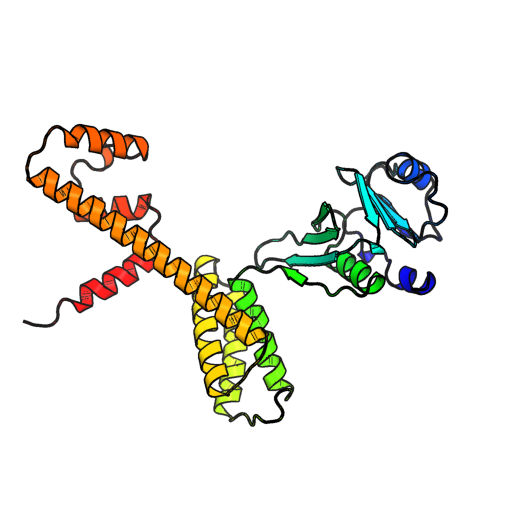39 1.00 95.00 117 PRO A CA 1
ATOM 935 C C . PRO A 1 117 ? -1.574 2.820 8.235 1.00 95.00 117 PRO A C 1
ATOM 937 O O . PRO A 1 117 ? -2.253 1.801 8.147 1.00 95.00 117 PRO A O 1
ATOM 940 N N . GLU A 1 118 ? -0.266 2.812 8.521 1.00 93.75 118 GLU A N 1
ATOM 941 C CA . GLU A 1 118 ? 0.541 1.592 8.642 1.00 93.75 118 GLU A CA 1
ATOM 942 C C . GLU A 1 118 ? 0.080 0.784 9.857 1.00 93.75 118 GLU A C 1
ATOM 944 O O . GLU A 1 118 ? -0.183 -0.421 9.763 1.00 93.75 118 GLU A O 1
ATOM 949 N N . VAL A 1 119 ? -0.113 1.465 10.991 1.00 94.88 119 VAL A N 1
ATOM 950 C CA . VAL A 1 119 ? -0.647 0.846 12.211 1.00 94.88 119 VAL A CA 1
ATOM 951 C C . VAL A 1 119 ? -2.069 0.341 11.976 1.00 94.88 119 VAL A C 1
ATOM 953 O O . VAL A 1 119 ? -2.412 -0.758 12.415 1.00 94.88 119 VAL A O 1
ATOM 956 N N . PHE A 1 120 ? -2.897 1.103 11.257 1.00 96.50 120 PHE A N 1
ATOM 957 C CA . PHE A 1 120 ? -4.295 0.752 11.036 1.00 96.50 120 PHE A CA 1
ATOM 958 C C . PHE A 1 120 ? -4.468 -0.494 10.165 1.00 96.50 120 PHE A C 1
ATOM 960 O O . PHE A 1 120 ? -5.201 -1.405 10.558 1.00 96.50 120 PHE A O 1
ATOM 967 N N . VAL A 1 121 ? -3.769 -0.588 9.028 1.00 96.31 121 VAL A N 1
ATOM 968 C CA . VAL A 1 121 ? -3.828 -1.799 8.191 1.00 96.31 121 VAL A CA 1
ATOM 969 C C . VAL A 1 121 ? -3.184 -2.992 8.883 1.00 96.31 121 VAL A C 1
ATOM 971 O O . VAL A 1 121 ? -3.716 -4.092 8.786 1.00 96.31 121 VAL A O 1
ATOM 974 N N . THR A 1 122 ? -2.118 -2.784 9.664 1.00 94.94 122 THR A N 1
ATOM 975 C CA . THR A 1 122 ? -1.493 -3.849 10.465 1.00 94.94 122 THR A CA 1
ATOM 976 C C . THR A 1 122 ? -2.458 -4.393 11.511 1.00 94.94 122 THR A C 1
ATOM 978 O O . THR A 1 122 ? -2.572 -5.605 11.687 1.00 94.94 122 THR A O 1
ATOM 981 N N . MET A 1 123 ? -3.188 -3.511 12.196 1.00 94.94 123 MET A N 1
ATOM 982 C CA . MET A 1 123 ? -4.218 -3.899 13.153 1.00 94.94 123 MET A CA 1
ATOM 983 C C . MET A 1 123 ? -5.325 -4.708 12.462 1.00 94.94 123 MET A C 1
ATOM 985 O O . MET A 1 123 ? -5.671 -5.790 12.932 1.00 94.94 123 MET A O 1
ATOM 989 N N . LEU A 1 124 ? -5.856 -4.228 11.334 1.00 96.25 124 LEU A N 1
ATOM 990 C CA . LEU A 1 124 ? -6.914 -4.924 10.593 1.00 96.25 124 LEU A CA 1
ATOM 991 C C . LEU A 1 124 ? -6.447 -6.262 10.011 1.00 96.25 124 LEU A C 1
ATOM 993 O O . LEU A 1 124 ? -7.192 -7.240 10.072 1.00 96.25 124 LEU A O 1
ATOM 997 N N . SER A 1 125 ? -5.216 -6.325 9.508 1.00 95.88 125 SER A N 1
ATOM 998 C CA . SER A 1 125 ? -4.591 -7.549 9.005 1.00 95.88 125 SER A CA 1
ATOM 999 C C . SER A 1 125 ? -4.497 -8.590 10.111 1.00 95.88 125 SER A C 1
ATOM 1001 O O . SER A 1 125 ? -4.981 -9.707 9.949 1.00 95.88 125 SER A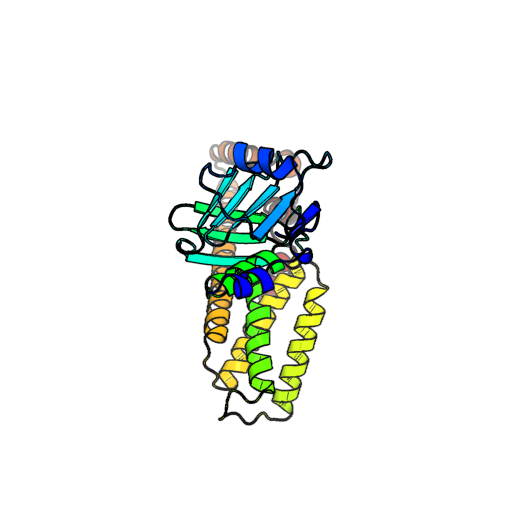 O 1
ATOM 1003 N N . LYS A 1 126 ? -4.019 -8.203 11.300 1.00 93.31 126 LYS A N 1
ATOM 1004 C CA . LYS A 1 126 ? -3.964 -9.105 12.455 1.00 93.31 126 LYS A CA 1
ATOM 1005 C C . LYS A 1 126 ? -5.341 -9.557 12.933 1.00 93.31 126 LYS A C 1
ATOM 1007 O O . LYS A 1 126 ? -5.450 -10.690 13.375 1.00 93.31 126 LYS A O 1
ATOM 1012 N N . ILE A 1 127 ? -6.375 -8.713 12.833 1.00 91.94 127 ILE A N 1
ATOM 1013 C CA . ILE A 1 127 ? -7.759 -9.046 13.229 1.00 91.94 127 ILE A CA 1
ATOM 1014 C C . ILE A 1 127 ? -8.438 -10.003 12.237 1.00 91.94 127 ILE A C 1
ATOM 1016 O O . ILE A 1 127 ? -9.230 -10.859 12.638 1.00 91.94 127 ILE A O 1
ATOM 1020 N N . THR A 1 128 ? -8.165 -9.850 10.943 1.00 93.00 128 THR A N 1
ATOM 1021 C CA . THR A 1 128 ? -8.871 -10.574 9.871 1.00 93.00 128 THR A CA 1
ATOM 1022 C C . THR A 1 128 ? -8.086 -11.748 9.296 1.00 93.00 128 THR A C 1
ATOM 1024 O O . THR A 1 128 ? -8.689 -12.649 8.721 1.00 93.00 128 THR A O 1
ATOM 1027 N N . GLY A 1 129 ? -6.763 -11.756 9.458 1.00 92.25 129 GLY A N 1
ATOM 1028 C CA . GLY A 1 129 ? -5.853 -12.662 8.761 1.00 92.25 129 GLY A CA 1
ATOM 1029 C C . GLY A 1 129 ? -5.624 -12.296 7.290 1.00 92.25 129 GLY A C 1
ATOM 1030 O O . GLY A 1 129 ? -5.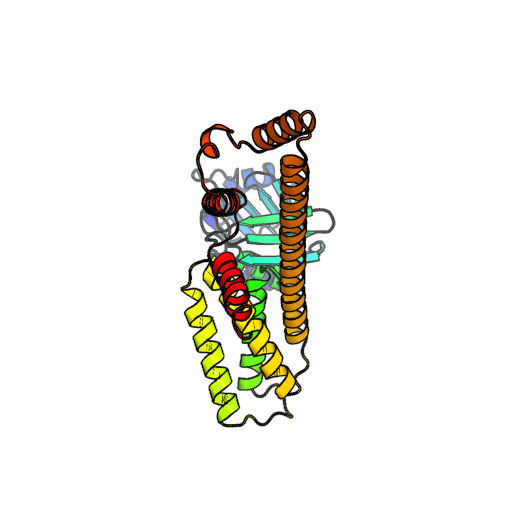052 -13.102 6.566 1.00 92.25 129 GLY A O 1
ATOM 1031 N N . ILE A 1 130 ? -6.086 -11.125 6.835 1.00 94.75 130 ILE A N 1
ATOM 1032 C CA . ILE A 1 130 ? -5.906 -10.658 5.455 1.00 94.75 130 ILE A CA 1
ATOM 1033 C C . ILE A 1 130 ? -4.514 -10.041 5.313 1.00 94.75 130 ILE A C 1
ATOM 1035 O O . ILE A 1 130 ? -4.120 -9.196 6.120 1.00 94.75 130 ILE A O 1
ATOM 1039 N N . GLU A 1 131 ? -3.777 -10.454 4.287 1.00 94.50 131 GLU A N 1
ATOM 1040 C CA . GLU A 1 131 ? -2.475 -9.879 3.952 1.00 94.50 131 GLU A CA 1
ATOM 1041 C C . GLU A 1 131 ? -2.612 -8.443 3.436 1.00 94.50 131 GLU A C 1
ATOM 1043 O O . GLU A 1 131 ? -3.631 -8.053 2.860 1.00 94.50 131 GLU A O 1
ATOM 1048 N N . ILE A 1 132 ? -1.586 -7.635 3.689 1.00 93.88 132 ILE A N 1
ATOM 1049 C CA . ILE A 1 132 ? -1.570 -6.227 3.297 1.00 93.88 132 ILE A CA 1
ATOM 1050 C C . ILE A 1 132 ? -0.910 -6.135 1.928 1.00 93.88 132 ILE A C 1
ATOM 1052 O O . ILE A 1 132 ? 0.272 -6.433 1.783 1.00 93.88 132 ILE A O 1
ATOM 1056 N N . GLU A 1 133 ? -1.669 -5.681 0.941 1.00 91.56 133 GLU A N 1
ATOM 1057 C CA . GLU A 1 133 ? -1.160 -5.392 -0.392 1.00 91.56 133 GLU A CA 1
ATOM 1058 C C . GLU A 1 133 ? -0.419 -4.047 -0.385 1.00 91.56 133 GLU A C 1
ATOM 1060 O O . GLU A 1 133 ? -0.974 -3.007 -0.021 1.00 91.56 133 GLU A O 1
ATOM 1065 N N . MET A 1 134 ? 0.846 -4.043 -0.797 1.00 87.75 134 MET A N 1
ATOM 1066 C CA . MET A 1 134 ? 1.585 -2.797 -1.000 1.00 87.75 134 MET A CA 1
ATOM 1067 C C . MET A 1 134 ? 1.178 -2.183 -2.339 1.00 87.75 134 MET A C 1
ATOM 1069 O O . MET A 1 134 ? 1.418 -2.757 -3.401 1.00 87.75 134 MET A O 1
ATOM 1073 N N . ILE A 1 135 ? 0.563 -1.003 -2.293 1.00 88.12 135 ILE A N 1
ATOM 1074 C CA . ILE A 1 135 ? 0.129 -0.272 -3.482 1.00 88.12 135 ILE A CA 1
ATOM 1075 C C . ILE A 1 135 ? 1.255 0.681 -3.867 1.00 88.12 135 ILE A C 1
ATOM 1077 O O . ILE A 1 135 ? 1.517 1.670 -3.183 1.00 88.12 135 ILE A O 1
ATOM 1081 N N . MET A 1 136 ? 1.925 0.331 -4.957 1.00 86.38 136 MET A N 1
ATOM 1082 C CA . MET A 1 136 ? 3.128 0.980 -5.469 1.00 86.38 136 MET A CA 1
ATOM 1083 C C . MET A 1 136 ? 2.938 1.309 -6.946 1.00 86.38 136 MET A C 1
ATOM 1085 O O . MET A 1 136 ? 2.217 0.595 -7.658 1.00 86.38 136 MET A O 1
ATOM 1089 N N . ASP A 1 137 ? 3.584 2.374 -7.412 1.00 87.75 137 ASP A N 1
ATOM 1090 C CA . ASP A 1 137 ? 3.663 2.646 -8.843 1.00 87.75 137 ASP A CA 1
ATOM 1091 C C . ASP A 1 137 ? 4.593 1.649 -9.568 1.00 87.75 137 ASP A C 1
ATOM 1093 O O . ASP A 1 137 ? 5.267 0.821 -8.952 1.00 87.75 137 ASP A O 1
ATOM 1097 N N . THR A 1 138 ? 4.592 1.675 -10.904 1.00 89.25 138 THR A N 1
ATOM 1098 C CA . THR A 1 138 ? 5.379 0.734 -11.717 1.00 89.25 138 THR A CA 1
ATOM 1099 C C . THR A 1 138 ? 6.881 0.832 -11.433 1.00 89.25 138 THR A C 1
ATOM 1101 O O . THR A 1 138 ? 7.566 -0.186 -11.443 1.00 89.25 138 THR A O 1
ATOM 1104 N N . HIS A 1 139 ? 7.409 2.027 -11.172 1.00 90.81 139 HIS A N 1
ATOM 1105 C CA . HIS A 1 139 ? 8.829 2.234 -10.894 1.00 90.81 139 HIS A CA 1
ATOM 1106 C C . HIS A 1 139 ? 9.172 1.772 -9.470 1.00 90.81 139 HIS A C 1
ATOM 1108 O O . HIS A 1 139 ? 10.139 1.043 -9.273 1.00 90.81 139 HIS A O 1
ATOM 1114 N N . GLU A 1 140 ? 8.335 2.074 -8.485 1.00 90.38 140 GLU A N 1
ATOM 1115 C CA . GLU A 1 140 ? 8.477 1.605 -7.101 1.00 90.38 140 GLU A CA 1
ATOM 1116 C C . GLU A 1 140 ? 8.435 0.076 -6.997 1.00 90.38 140 GLU A C 1
ATOM 1118 O O . GLU A 1 140 ? 9.223 -0.523 -6.260 1.00 90.38 140 GLU A O 1
ATOM 1123 N N . LYS A 1 141 ? 7.580 -0.574 -7.797 1.00 91.31 141 LYS A N 1
ATOM 1124 C CA . LYS A 1 141 ? 7.550 -2.037 -7.926 1.00 91.31 141 LYS A CA 1
ATOM 1125 C C . LYS A 1 141 ? 8.889 -2.610 -8.380 1.00 91.31 141 LYS A C 1
ATOM 1127 O O . LYS A 1 141 ? 9.286 -3.655 -7.871 1.00 91.31 141 LYS A O 1
ATOM 1132 N N . VAL A 1 142 ? 9.607 -1.930 -9.282 1.00 93.12 142 VAL A N 1
ATOM 1133 C CA . VAL A 1 142 ? 10.941 -2.375 -9.716 1.00 93.12 142 VAL A CA 1
ATOM 1134 C C . VAL A 1 142 ? 11.883 -2.463 -8.528 1.00 93.12 142 VAL A C 1
ATOM 1136 O O . VAL A 1 142 ? 12.529 -3.492 -8.338 1.00 93.12 142 VAL A O 1
ATOM 1139 N N . GLU A 1 143 ? 11.963 -1.409 -7.719 1.00 91.69 143 GLU A N 1
ATOM 1140 C CA . GLU A 1 143 ? 12.819 -1.422 -6.535 1.00 91.69 143 GLU A CA 1
ATOM 1141 C C . GLU A 1 143 ? 12.391 -2.513 -5.551 1.00 91.69 143 GLU A C 1
ATOM 1143 O O . GLU A 1 143 ? 13.240 -3.257 -5.057 1.00 91.69 143 GLU A O 1
ATOM 1148 N N . TYR A 1 144 ? 11.091 -2.619 -5.280 1.00 90.94 144 TYR A N 1
ATOM 1149 C CA . TYR A 1 144 ? 10.547 -3.576 -4.325 1.00 90.94 144 TYR A CA 1
ATOM 1150 C C . TYR A 1 144 ? 10.862 -5.027 -4.712 1.00 90.94 144 TYR A C 1
ATOM 1152 O O . TYR A 1 144 ? 11.508 -5.738 -3.941 1.00 90.94 144 TYR A O 1
ATOM 1160 N N . TYR A 1 145 ? 10.483 -5.446 -5.922 1.00 93.44 145 TYR A N 1
ATOM 1161 C CA . TYR A 1 145 ? 10.710 -6.809 -6.401 1.00 93.44 145 TYR A CA 1
ATOM 1162 C C . TYR A 1 145 ? 12.198 -7.124 -6.547 1.00 93.44 145 TYR A C 1
ATOM 1164 O O . TYR A 1 145 ? 12.645 -8.187 -6.122 1.00 93.44 145 TYR A O 1
ATOM 1172 N N . THR A 1 146 ? 12.997 -6.176 -7.053 1.00 93.94 146 THR A N 1
ATOM 1173 C CA . THR A 1 146 ? 14.451 -6.370 -7.161 1.00 93.94 146 THR A CA 1
ATOM 1174 C C . THR A 1 146 ? 15.069 -6.627 -5.786 1.00 93.94 146 THR A C 1
ATOM 1176 O O . THR A 1 146 ? 15.885 -7.533 -5.646 1.00 93.94 146 THR A O 1
ATOM 1179 N N . ARG A 1 147 ? 14.674 -5.879 -4.746 1.00 93.75 147 ARG A N 1
ATOM 1180 C CA . ARG A 1 147 ? 15.196 -6.086 -3.384 1.00 93.75 147 ARG A CA 1
ATOM 1181 C C . ARG A 1 147 ? 14.824 -7.446 -2.805 1.00 93.75 147 ARG A C 1
ATOM 1183 O O . ARG A 1 147 ? 15.664 -8.020 -2.120 1.00 93.75 147 ARG A O 1
ATOM 1190 N N . ILE A 1 148 ? 13.613 -7.942 -3.058 1.00 91.81 148 ILE A N 1
ATOM 1191 C CA . ILE A 1 148 ? 13.185 -9.263 -2.573 1.00 91.81 148 ILE A CA 1
ATOM 1192 C C . ILE A 1 148 ? 14.072 -10.347 -3.178 1.00 91.81 148 ILE A C 1
ATOM 1194 O O . ILE A 1 148 ? 14.750 -11.049 -2.436 1.00 91.81 148 ILE A O 1
ATOM 1198 N N . VAL A 1 149 ? 14.181 -10.391 -4.510 1.00 93.56 149 VAL A N 1
ATOM 1199 C CA . VAL A 1 149 ? 14.984 -11.415 -5.195 1.00 93.56 149 VAL A CA 1
ATOM 1200 C C . VAL A 1 149 ? 16.451 -11.371 -4.748 1.00 93.56 149 VAL A C 1
ATOM 1202 O O . VAL A 1 149 ? 17.065 -12.411 -4.518 1.00 93.56 149 VAL A O 1
ATOM 1205 N N . LEU A 1 150 ? 17.028 -10.175 -4.574 1.00 93.88 150 LEU A N 1
ATOM 1206 C CA . LEU A 1 150 ? 18.399 -10.026 -4.068 1.00 93.88 150 LEU A CA 1
ATOM 1207 C C . LEU A 1 150 ? 18.553 -10.514 -2.621 1.00 93.88 150 LEU A C 1
ATOM 1209 O O . LEU A 1 150 ? 19.560 -11.143 -2.302 1.00 93.88 150 LEU A O 1
ATOM 1213 N N . ASN A 1 151 ? 17.579 -10.239 -1.755 1.00 92.94 151 ASN A N 1
ATOM 1214 C CA . ASN A 1 151 ? 17.592 -10.699 -0.371 1.00 92.94 151 ASN A CA 1
ATOM 1215 C C . ASN A 1 151 ? 17.444 -12.225 -0.286 1.00 92.94 151 ASN A C 1
ATOM 1217 O O . ASN A 1 151 ? 18.135 -12.862 0.503 1.00 92.94 151 ASN A O 1
ATOM 1221 N N . ASP A 1 152 ? 16.604 -12.824 -1.122 1.00 91.88 152 ASP A N 1
ATOM 1222 C CA . ASP A 1 152 ? 16.417 -14.277 -1.179 1.00 91.88 152 ASP A CA 1
ATOM 1223 C C . ASP A 1 152 ? 17.687 -14.986 -1.674 1.00 91.88 152 ASP A C 1
ATOM 1225 O O . ASP A 1 152 ? 18.087 -16.018 -1.133 1.00 91.88 152 ASP A O 1
ATOM 1229 N N . LEU A 1 153 ? 18.397 -14.377 -2.631 1.00 90.75 153 LEU A N 1
ATOM 1230 C CA . LEU A 1 153 ? 19.731 -14.815 -3.052 1.00 90.75 153 LEU A CA 1
ATOM 1231 C C . LEU A 1 153 ? 20.770 -14.733 -1.921 1.00 90.75 153 LEU A C 1
ATOM 1233 O O . LEU A 1 153 ? 21.634 -15.601 -1.823 1.00 90.75 153 LEU A O 1
ATOM 1237 N N . GLU A 1 154 ? 20.721 -13.698 -1.078 1.00 89.12 154 GLU A N 1
ATOM 1238 C CA . GLU A 1 154 ? 21.632 -13.559 0.070 1.00 89.12 154 GLU A CA 1
ATOM 1239 C C . GLU A 1 154 ? 21.306 -14.527 1.215 1.00 89.12 154 GLU A C 1
ATOM 1241 O O . GLU A 1 154 ? 22.218 -14.942 1.936 1.00 89.12 154 GLU A O 1
ATOM 1246 N N . ASN A 1 155 ? 20.032 -14.891 1.371 1.00 88.81 155 ASN A N 1
ATOM 1247 C CA . ASN A 1 155 ? 19.554 -15.819 2.397 1.00 88.81 155 ASN A CA 1
ATOM 1248 C C . ASN A 1 155 ? 19.586 -17.293 1.961 1.00 88.81 155 ASN A C 1
ATOM 1250 O O . ASN A 1 155 ? 19.216 -18.149 2.760 1.00 88.81 155 ASN A O 1
ATOM 1254 N N . ASP A 1 156 ? 20.090 -17.590 0.758 1.00 84.62 156 ASP A N 1
ATOM 1255 C CA . ASP A 1 156 ? 20.207 -18.954 0.219 1.00 84.62 156 ASP A CA 1
ATOM 1256 C C . ASP A 1 156 ? 18.841 -19.664 0.084 1.00 84.62 156 ASP A C 1
ATOM 1258 O O . ASP A 1 156 ? 18.744 -20.881 0.219 1.00 84.62 156 ASP A O 1
ATOM 1262 N N . GLU A 1 157 ? 17.772 -18.902 -0.187 1.00 87.06 157 GLU A N 1
ATOM 1263 C CA . GLU A 1 157 ? 16.413 -19.442 -0.393 1.00 87.06 157 GLU A CA 1
ATOM 1264 C C . GLU A 1 157 ? 16.307 -20.218 -1.724 1.00 87.06 157 GLU A C 1
ATOM 1266 O O . GLU A 1 157 ? 15.471 -21.108 -1.887 1.00 87.06 157 GLU A O 1
ATOM 1271 N N . TYR A 1 158 ? 17.200 -19.928 -2.675 1.00 83.94 158 TYR A N 1
ATOM 1272 C CA . TYR A 1 158 ? 17.351 -20.678 -3.921 1.00 83.94 158 TYR A CA 1
ATOM 1273 C C . TYR A 1 158 ? 18.390 -21.795 -3.748 1.00 83.94 158 TYR A C 1
ATOM 1275 O O . TYR A 1 158 ? 19.539 -21.652 -4.165 1.00 83.94 158 TYR A O 1
ATOM 1283 N N . GLU A 1 159 ? 17.965 -22.918 -3.157 1.00 74.81 159 GLU A N 1
ATOM 1284 C CA . GLU A 1 159 ? 18.822 -24.037 -2.702 1.00 74.81 159 GLU A CA 1
ATOM 1285 C C . GLU A 1 159 ? 19.819 -24.587 -3.753 1.00 74.81 159 GLU A C 1
ATOM 1287 O O . GLU A 1 159 ? 20.838 -25.188 -3.403 1.00 74.81 159 GLU A O 1
ATOM 1292 N N . ASP A 1 160 ? 19.550 -24.388 -5.046 1.00 79.94 160 ASP A N 1
ATOM 1293 C CA . ASP A 1 160 ? 20.352 -24.912 -6.157 1.00 79.94 160 ASP A CA 1
ATOM 1294 C C . ASP A 1 160 ? 21.374 -23.906 -6.734 1.00 79.94 160 ASP A C 1
ATOM 1296 O O . ASP A 1 160 ? 22.067 -24.212 -7.714 1.00 79.94 160 ASP A O 1
ATOM 1300 N N . ILE A 1 161 ? 21.512 -22.710 -6.148 1.00 83.94 161 ILE A N 1
ATOM 1301 C CA . ILE A 1 161 ? 22.345 -21.633 -6.699 1.00 83.94 161 ILE A CA 1
ATOM 1302 C C . ILE A 1 161 ? 23.592 -21.393 -5.855 1.00 83.94 161 ILE A C 1
ATOM 1304 O O . ILE A 1 161 ? 23.545 -20.952 -4.715 1.00 83.94 161 ILE A O 1
ATOM 1308 N N . VAL A 1 162 ? 24.762 -21.578 -6.473 1.00 83.38 162 VAL A N 1
ATOM 1309 C CA . VAL A 1 162 ? 26.045 -21.202 -5.866 1.00 83.38 162 VAL A CA 1
ATOM 1310 C C . VAL A 1 162 ? 26.590 -19.951 -6.543 1.00 83.38 162 VAL A C 1
ATOM 1312 O O . VAL A 1 162 ? 27.128 -20.007 -7.653 1.00 83.38 162 VAL A O 1
ATOM 1315 N N . LEU A 1 163 ? 26.489 -18.814 -5.853 1.00 85.88 163 LEU A N 1
ATOM 1316 C CA . LEU A 1 163 ? 26.938 -17.528 -6.380 1.00 85.88 163 LEU A CA 1
ATOM 1317 C C . LEU A 1 163 ? 28.465 -17.443 -6.483 1.00 85.88 163 LEU A C 1
ATOM 1319 O O . LEU A 1 163 ? 29.217 -17.643 -5.526 1.00 85.88 163 LEU A O 1
ATOM 1323 N N . THR A 1 164 ? 28.943 -17.043 -7.656 1.00 88.19 164 THR A N 1
ATOM 1324 C CA . THR A 1 164 ? 30.347 -16.688 -7.875 1.00 88.19 164 THR A CA 1
ATOM 1325 C C . THR A 1 164 ? 30.708 -15.384 -7.147 1.00 88.19 164 THR A C 1
ATOM 1327 O O . THR A 1 164 ? 29.838 -14.557 -6.857 1.00 88.19 164 THR A O 1
ATOM 1330 N N . PRO A 1 165 ? 32.002 -15.118 -6.887 1.00 89.25 165 PRO A N 1
ATOM 1331 C CA . PRO A 1 165 ? 32.434 -13.832 -6.334 1.00 89.25 165 PRO A CA 1
ATOM 1332 C C . PRO A 1 165 ? 32.000 -12.627 -7.181 1.00 89.25 165 PRO A C 1
ATOM 1334 O O . PRO A 1 165 ? 31.719 -11.564 -6.638 1.00 89.25 165 PRO A O 1
ATOM 1337 N N . THR A 1 166 ? 31.927 -12.792 -8.506 1.00 88.31 166 THR A N 1
ATOM 1338 C CA . THR A 1 166 ? 31.460 -11.744 -9.419 1.00 88.31 166 THR A CA 1
ATOM 1339 C C . THR A 1 166 ? 29.972 -11.464 -9.226 1.00 88.31 166 THR A C 1
ATOM 1341 O O . THR A 1 166 ? 29.611 -10.307 -9.054 1.00 88.31 166 THR A O 1
ATOM 1344 N N . GLN A 1 167 ? 29.128 -12.499 -9.166 1.00 89.56 167 GLN A N 1
ATOM 1345 C CA . GLN A 1 167 ? 27.686 -12.338 -8.931 1.00 89.56 167 GLN A CA 1
ATOM 1346 C C . GLN A 1 167 ? 27.398 -11.715 -7.557 1.00 89.56 167 GLN A C 1
ATOM 1348 O O . GLN A 1 167 ? 26.589 -10.801 -7.454 1.00 89.56 167 GLN A O 1
ATOM 1353 N N . ASN A 1 168 ? 28.141 -12.116 -6.521 1.00 89.06 168 ASN A N 1
ATOM 1354 C CA . ASN A 1 168 ? 28.063 -11.489 -5.196 1.00 89.06 168 ASN A CA 1
ATOM 1355 C C . ASN A 1 168 ? 28.425 -9.994 -5.210 1.00 89.06 168 ASN A C 1
ATOM 1357 O O . ASN A 1 168 ? 27.876 -9.209 -4.437 1.00 89.06 168 ASN A O 1
ATOM 1361 N N . ASN A 1 169 ? 29.365 -9.578 -6.063 1.00 90.81 169 ASN A N 1
ATOM 1362 C CA . ASN A 1 169 ? 29.668 -8.157 -6.226 1.00 90.81 169 ASN A CA 1
ATOM 1363 C C . ASN A 1 169 ? 28.547 -7.430 -6.975 1.00 90.81 169 ASN A C 1
ATOM 1365 O O . ASN A 1 169 ? 28.198 -6.326 -6.570 1.00 90.81 169 ASN A O 1
ATOM 1369 N N . SER A 1 170 ? 27.948 -8.052 -7.994 1.00 90.06 170 SER A N 1
ATOM 1370 C CA . SER A 1 170 ? 26.803 -7.483 -8.713 1.00 90.06 170 SER A CA 1
ATOM 1371 C C . SER A 1 170 ? 25.602 -7.237 -7.796 1.00 90.06 170 SER A C 1
ATOM 1373 O O . SER A 1 170 ? 25.010 -6.167 -7.866 1.00 90.06 170 SER A O 1
ATOM 1375 N N . ILE A 1 171 ? 25.296 -8.152 -6.867 1.00 91.50 171 ILE A N 1
ATOM 1376 C CA . ILE A 1 171 ? 24.243 -7.952 -5.848 1.00 91.50 171 ILE A CA 1
ATOM 1377 C C . ILE A 1 171 ? 24.511 -6.685 -5.019 1.00 91.50 171 ILE A C 1
ATOM 1379 O O . ILE A 1 171 ? 23.635 -5.836 -4.851 1.00 91.50 171 ILE A O 1
ATOM 1383 N N . LYS A 1 172 ? 25.752 -6.498 -4.553 1.00 92.31 172 LYS A N 1
ATOM 1384 C CA . LYS A 1 172 ? 26.147 -5.295 -3.796 1.00 92.31 172 LYS A CA 1
ATOM 1385 C C . LYS A 1 172 ? 26.058 -4.019 -4.628 1.00 92.31 172 LYS A C 1
ATOM 1387 O O . LYS A 1 172 ? 25.726 -2.964 -4.089 1.00 92.31 172 LYS A O 1
ATOM 1392 N N . GLU A 1 173 ? 26.387 -4.100 -5.914 1.00 92.69 173 GLU A N 1
ATOM 1393 C CA . GLU A 1 173 ? 26.236 -2.981 -6.844 1.00 92.69 173 GLU A CA 1
ATOM 1394 C C . GLU A 1 173 ? 24.763 -2.609 -7.014 1.00 92.69 173 GLU A C 1
ATOM 1396 O O . GLU A 1 173 ? 24.446 -1.431 -6.874 1.00 92.69 173 GLU A O 1
ATOM 1401 N N . PHE A 1 174 ? 23.860 -3.582 -7.183 1.00 93.69 174 PHE A N 1
ATOM 1402 C CA . PHE A 1 174 ? 22.421 -3.317 -7.247 1.00 93.69 174 PHE A CA 1
ATOM 1403 C C . PHE A 1 174 ? 21.900 -2.616 -5.992 1.00 93.69 174 PHE A C 1
ATOM 1405 O O . PHE A 1 174 ? 21.226 -1.597 -6.108 1.00 93.69 174 PHE A O 1
ATOM 1412 N N . TYR A 1 175 ? 22.250 -3.083 -4.790 1.00 92.94 175 TYR A N 1
ATOM 1413 C CA . TYR A 1 175 ? 21.820 -2.401 -3.562 1.00 92.94 175 TYR A CA 1
ATOM 1414 C C . TYR A 1 175 ? 22.291 -0.950 -3.496 1.00 92.94 175 TYR A C 1
ATOM 1416 O O . TYR A 1 175 ? 21.527 -0.065 -3.108 1.00 92.94 175 TYR A O 1
ATOM 1424 N N . LYS A 1 176 ? 23.541 -0.701 -3.895 1.00 91.75 176 LYS A N 1
ATOM 1425 C CA . LYS A 1 176 ? 24.099 0.649 -3.927 1.00 91.75 176 LYS A CA 1
ATOM 1426 C C . LYS A 1 176 ? 23.393 1.524 -4.962 1.00 91.75 176 LYS A C 1
ATOM 1428 O O . LYS A 1 176 ? 23.121 2.686 -4.681 1.00 91.75 176 LYS A O 1
ATOM 1433 N N . GLU A 1 177 ? 23.113 0.989 -6.146 1.00 91.75 177 GLU A N 1
ATOM 1434 C CA . GLU A 1 177 ? 22.378 1.699 -7.194 1.00 91.75 177 GLU A CA 1
ATOM 1435 C C . GLU A 1 177 ? 20.966 2.057 -6.724 1.00 91.75 177 GLU A C 1
ATOM 1437 O O . GLU A 1 177 ? 20.594 3.225 -6.788 1.00 91.75 177 GLU A O 1
ATOM 1442 N N . LEU A 1 178 ? 20.230 1.101 -6.151 1.00 92.06 178 LEU A N 1
ATOM 1443 C CA . LEU A 1 178 ? 18.894 1.335 -5.598 1.00 92.06 178 LEU A CA 1
ATOM 1444 C C . LEU A 1 178 ? 18.909 2.413 -4.504 1.00 92.06 178 LEU A C 1
ATOM 1446 O O . LEU A 1 178 ? 18.046 3.285 -4.493 1.00 92.06 178 LEU A O 1
ATOM 1450 N N . GLU A 1 179 ? 19.910 2.412 -3.616 1.00 90.62 179 GLU A N 1
ATOM 1451 C CA . GLU A 1 179 ? 20.075 3.457 -2.595 1.00 90.62 179 GLU A CA 1
ATOM 1452 C C . GLU A 1 179 ? 20.390 4.834 -3.203 1.00 90.62 179 GLU A C 1
ATOM 1454 O O . GLU A 1 179 ? 19.840 5.848 -2.773 1.00 90.62 179 GLU A O 1
ATOM 1459 N N . MET A 1 180 ? 21.257 4.893 -4.216 1.00 89.12 180 MET A N 1
ATOM 1460 C CA . MET A 1 180 ? 21.618 6.149 -4.879 1.00 89.12 180 MET A CA 1
ATOM 1461 C C . MET A 1 180 ? 20.445 6.741 -5.664 1.00 89.12 180 MET A C 1
ATOM 1463 O O . MET A 1 180 ? 20.238 7.956 -5.636 1.00 89.12 180 MET A O 1
ATOM 1467 N N . VAL A 1 181 ? 19.656 5.893 -6.324 1.00 90.38 181 VAL A N 1
ATOM 1468 C CA . VAL A 1 181 ? 18.489 6.302 -7.111 1.00 90.38 181 VAL A CA 1
ATOM 1469 C C . VAL A 1 181 ? 17.430 6.982 -6.237 1.00 90.38 181 VAL A C 1
ATOM 1471 O O . VAL A 1 181 ? 16.804 7.946 -6.680 1.00 90.38 181 VAL A O 1
ATOM 1474 N N . GLN A 1 182 ? 17.329 6.622 -4.950 1.00 84.81 182 GLN A N 1
ATOM 1475 C CA . GLN A 1 182 ? 16.457 7.314 -3.989 1.00 84.81 182 GLN A CA 1
ATOM 1476 C C . GLN A 1 182 ? 16.791 8.794 -3.771 1.00 84.81 182 GLN A C 1
ATOM 1478 O O . GLN A 1 182 ? 15.982 9.511 -3.182 1.00 84.81 182 GLN A O 1
ATOM 1483 N N . GLN A 1 183 ? 17.942 9.285 -4.226 1.00 86.94 183 GLN A N 1
ATOM 1484 C CA . GLN A 1 183 ? 18.347 10.687 -4.072 1.00 86.94 183 GLN A CA 1
ATOM 1485 C C . GLN A 1 183 ? 18.141 11.522 -5.345 1.00 86.94 183 GLN A C 1
ATOM 1487 O O . GLN A 1 183 ? 18.382 12.730 -5.325 1.00 86.94 183 GLN A O 1
ATOM 1492 N N . LEU A 1 184 ? 17.706 10.903 -6.445 1.00 86.69 184 LEU A N 1
ATOM 1493 C CA . LEU A 1 184 ? 17.561 11.556 -7.747 1.00 86.69 184 LEU A CA 1
ATOM 1494 C C . LEU A 1 184 ? 16.260 12.366 -7.866 1.00 86.69 184 LEU A C 1
ATOM 1496 O O . LEU A 1 184 ? 15.304 12.158 -7.118 1.00 86.69 184 LEU A O 1
ATOM 1500 N N . ALA A 1 185 ? 16.209 13.290 -8.826 1.00 86.62 185 ALA A N 1
ATOM 1501 C CA . ALA A 1 185 ? 14.957 13.938 -9.218 1.00 86.62 185 ALA A CA 1
ATOM 1502 C C . ALA A 1 185 ? 13.999 12.922 -9.870 1.00 86.62 185 ALA A C 1
ATOM 1504 O O . ALA A 1 185 ? 14.449 11.875 -10.319 1.00 86.62 185 ALA A O 1
ATOM 1505 N N . ASP A 1 186 ? 12.697 13.217 -9.935 1.00 82.38 186 ASP A N 1
ATOM 1506 C CA . ASP A 1 186 ? 11.681 12.255 -10.403 1.00 82.38 186 ASP A CA 1
ATOM 1507 C C . ASP A 1 186 ? 11.952 11.704 -11.812 1.00 82.38 186 ASP A C 1
ATOM 1509 O O . ASP A 1 186 ? 11.843 10.498 -12.022 1.00 82.38 186 ASP A O 1
ATOM 1513 N N . GLU A 1 187 ? 12.355 12.555 -12.762 1.00 82.31 187 GLU A N 1
ATOM 1514 C CA . GLU A 1 187 ? 12.668 12.124 -14.136 1.00 82.31 187 GLU A CA 1
ATOM 1515 C C . GLU A 1 187 ? 13.871 11.168 -14.176 1.00 82.31 187 GLU A C 1
ATOM 1517 O O . GLU A 1 187 ? 13.806 10.102 -14.787 1.00 82.31 187 GLU A O 1
ATOM 1522 N N . ASP A 1 188 ? 14.955 11.526 -13.482 1.00 82.88 188 ASP A N 1
ATOM 1523 C CA . ASP A 1 188 ? 16.169 10.708 -13.405 1.00 82.88 188 ASP A CA 1
ATOM 1524 C C . ASP A 1 188 ? 15.912 9.407 -12.624 1.00 82.88 188 ASP A C 1
ATOM 1526 O O . ASP A 1 188 ? 16.420 8.350 -12.981 1.00 82.88 188 ASP A O 1
ATOM 1530 N N . TYR A 1 189 ? 15.088 9.466 -11.575 1.00 87.75 189 TYR A N 1
ATOM 1531 C CA . TYR A 1 189 ? 14.668 8.315 -10.777 1.00 87.75 189 TYR A CA 1
ATOM 1532 C C . TYR A 1 189 ? 13.939 7.276 -11.628 1.00 87.75 189 TYR A C 1
ATOM 1534 O O . TYR A 1 189 ? 14.298 6.099 -11.609 1.00 87.75 189 TYR A O 1
ATOM 1542 N N . GLN A 1 190 ? 12.942 7.718 -12.397 1.00 88.56 190 GLN A N 1
ATOM 1543 C CA . GLN A 1 190 ? 12.178 6.838 -13.277 1.00 88.56 190 GLN A CA 1
ATOM 1544 C C . GLN A 1 190 ? 13.084 6.205 -14.334 1.00 88.56 190 GLN A C 1
ATOM 1546 O O . GLN A 1 190 ? 13.075 4.988 -14.507 1.00 88.56 190 GLN A O 1
ATOM 1551 N N . TYR A 1 191 ? 13.923 7.018 -14.979 1.00 85.06 191 TYR A N 1
ATOM 1552 C CA . TYR A 1 191 ? 14.851 6.541 -15.999 1.00 85.06 191 TYR A CA 1
ATOM 1553 C C . TYR A 1 191 ? 15.846 5.503 -15.460 1.00 85.06 191 TYR A C 1
ATOM 1555 O O . TYR A 1 191 ? 16.067 4.464 -16.086 1.00 85.06 191 TYR A O 1
ATOM 1563 N N . GLU A 1 192 ? 16.445 5.753 -14.295 1.00 88.62 192 GLU A N 1
ATOM 1564 C CA . GLU A 1 192 ? 17.392 4.808 -13.704 1.00 88.62 192 GLU A CA 1
ATOM 1565 C C . GLU A 1 192 ? 16.711 3.516 -13.243 1.00 88.62 192 GLU A C 1
ATOM 1567 O O . GLU A 1 192 ? 17.282 2.441 -13.421 1.00 88.62 192 GLU A O 1
ATOM 1572 N N . LEU A 1 193 ? 15.477 3.569 -12.735 1.00 92.06 193 LEU A N 1
ATOM 1573 C CA . LEU A 1 193 ? 14.740 2.352 -12.387 1.00 92.06 193 LEU A CA 1
ATOM 1574 C C . LEU A 1 193 ? 14.377 1.507 -13.604 1.00 92.06 193 LEU A C 1
ATOM 1576 O O . LEU A 1 193 ? 14.450 0.284 -13.529 1.00 92.06 193 LEU A O 1
ATOM 1580 N N . GLU A 1 194 ? 14.064 2.117 -14.745 1.00 92.12 194 GLU A N 1
ATOM 1581 C CA . GLU A 1 194 ? 13.881 1.370 -15.993 1.00 92.12 194 GLU A CA 1
ATOM 1582 C C . GLU A 1 194 ? 15.171 0.641 -16.404 1.00 92.12 194 GLU A C 1
ATOM 1584 O O . GLU A 1 194 ? 15.138 -0.531 -16.792 1.00 92.12 194 GLU A O 1
ATOM 1589 N N . ASN A 1 195 ? 16.332 1.290 -16.260 1.00 87.94 195 ASN A N 1
ATOM 1590 C CA . ASN A 1 195 ? 17.627 0.661 -16.534 1.00 87.94 195 ASN A CA 1
ATOM 1591 C C . ASN A 1 195 ? 17.940 -0.469 -15.545 1.00 87.94 195 ASN A C 1
ATOM 1593 O O . ASN A 1 195 ? 18.416 -1.531 -15.956 1.00 87.94 195 ASN A O 1
ATOM 1597 N N . ILE A 1 196 ? 17.672 -0.251 -14.255 1.00 92.75 196 ILE A N 1
ATOM 1598 C CA . ILE A 1 196 ? 17.856 -1.257 -13.207 1.00 92.75 196 ILE A CA 1
ATOM 1599 C C . ILE A 1 196 ? 16.946 -2.455 -13.464 1.00 92.75 196 ILE A C 1
ATOM 1601 O O . ILE A 1 196 ? 17.433 -3.577 -13.395 1.00 92.75 196 ILE A O 1
ATOM 1605 N N . CYS A 1 197 ? 15.681 -2.242 -13.838 1.00 95.06 197 CYS A N 1
ATOM 1606 C CA . CYS A 1 197 ? 14.739 -3.310 -14.178 1.00 95.06 197 CYS A CA 1
ATOM 1607 C C . CYS A 1 197 ? 15.311 -4.235 -15.260 1.00 95.06 197 CYS A C 1
ATOM 1609 O O . CYS A 1 197 ? 15.393 -5.446 -15.066 1.00 95.06 197 CYS A O 1
ATOM 1611 N N . ASN A 1 198 ? 15.793 -3.657 -16.365 1.00 92.00 198 ASN A N 1
ATOM 1612 C CA . ASN A 1 198 ? 16.386 -4.425 -17.462 1.00 92.00 198 ASN A CA 1
ATOM 1613 C C . ASN A 1 198 ? 17.622 -5.216 -17.010 1.00 92.00 198 ASN A C 1
ATOM 1615 O O . ASN A 1 198 ? 17.737 -6.407 -17.290 1.00 92.00 198 ASN A O 1
ATOM 1619 N N . ARG A 1 199 ? 18.532 -4.571 -16.271 1.00 94.25 199 ARG A N 1
ATOM 1620 C CA . ARG A 1 199 ? 19.759 -5.212 -15.775 1.00 94.25 199 ARG A CA 1
ATOM 1621 C C . ARG A 1 199 ? 19.477 -6.304 -14.745 1.00 94.25 199 ARG A C 1
ATOM 1623 O O . ARG A 1 199 ? 20.183 -7.309 -14.734 1.00 94.25 199 ARG A O 1
ATOM 1630 N N . ALA A 1 200 ? 18.490 -6.100 -13.877 1.00 93.81 200 ALA A N 1
ATOM 1631 C CA . ALA A 1 200 ? 18.077 -7.069 -12.871 1.00 93.81 200 ALA A CA 1
ATOM 1632 C C . ALA A 1 200 ? 17.485 -8.312 -13.541 1.00 93.81 200 ALA A C 1
ATOM 1634 O O . ALA A 1 200 ? 17.938 -9.416 -13.261 1.00 93.81 200 ALA A O 1
ATOM 1635 N N . LEU A 1 201 ? 16.570 -8.135 -14.501 1.00 93.94 201 LEU A N 1
ATOM 1636 C CA . LEU A 1 201 ? 15.998 -9.237 -15.279 1.00 93.94 201 LEU A CA 1
ATOM 1637 C C . LEU A 1 201 ? 17.071 -10.043 -16.026 1.00 93.94 201 LEU A C 1
ATOM 1639 O O . LEU A 1 201 ? 17.074 -11.267 -15.945 1.00 93.94 201 LEU A O 1
ATOM 1643 N N . GLU A 1 202 ? 18.022 -9.380 -16.692 1.00 93.81 202 GLU A N 1
ATOM 1644 C CA . GLU A 1 202 ? 19.153 -10.064 -17.341 1.00 93.81 202 GLU A CA 1
ATOM 1645 C C . GLU A 1 202 ? 20.011 -10.844 -16.334 1.00 93.81 202 GLU A C 1
ATOM 1647 O O . GLU A 1 202 ? 20.444 -11.964 -16.605 1.00 93.81 202 GLU A O 1
ATOM 1652 N N . PHE A 1 203 ? 20.267 -10.263 -15.160 1.00 92.94 203 PHE A N 1
ATOM 1653 C CA . PHE A 1 203 ? 21.032 -10.920 -14.106 1.00 92.94 203 PHE A CA 1
ATOM 1654 C C . PHE A 1 203 ? 20.307 -12.156 -13.556 1.00 92.94 203 PHE A C 1
ATOM 1656 O O . PHE A 1 203 ? 20.942 -13.196 -13.370 1.00 92.94 203 PHE A O 1
ATOM 1663 N N . PHE A 1 204 ? 18.996 -12.066 -13.335 1.00 94.00 204 PHE A N 1
ATOM 1664 C CA . PHE A 1 204 ? 18.177 -13.165 -12.828 1.00 94.00 204 PHE A CA 1
ATOM 1665 C C . PHE A 1 204 ? 17.999 -14.289 -13.859 1.00 94.00 204 PHE A C 1
ATOM 1667 O O . PHE A 1 204 ? 18.109 -15.459 -13.495 1.00 94.00 204 PHE A O 1
ATOM 1674 N N . ASP A 1 205 ? 17.854 -13.957 -15.146 1.00 92.50 205 ASP A N 1
ATOM 1675 C CA . ASP A 1 205 ? 17.816 -14.935 -16.244 1.00 92.50 205 ASP A CA 1
ATOM 1676 C C . ASP A 1 205 ? 19.132 -15.726 -16.349 1.00 92.50 205 ASP A C 1
ATOM 1678 O O . ASP A 1 205 ? 19.132 -16.952 -16.453 1.00 92.50 205 ASP A O 1
ATOM 1682 N N . VAL A 1 206 ? 20.283 -15.053 -16.208 1.00 91.19 206 VAL A N 1
ATOM 1683 C CA . VAL A 1 206 ? 21.603 -15.716 -16.176 1.00 91.19 206 VAL A CA 1
ATOM 1684 C C . VAL A 1 206 ? 21.737 -16.686 -14.998 1.00 91.19 206 VAL A C 1
ATOM 1686 O O . VAL A 1 206 ? 22.459 -17.683 -15.100 1.00 91.19 206 VAL A O 1
ATOM 1689 N N . LEU A 1 207 ? 21.071 -16.398 -13.880 1.00 89.25 207 LEU A N 1
ATOM 1690 C CA . LEU A 1 207 ? 21.017 -17.278 -12.714 1.00 89.25 207 LEU A CA 1
ATOM 1691 C C . LEU A 1 207 ? 19.980 -18.402 -12.855 1.00 89.25 207 LEU A C 1
ATOM 1693 O O . LEU A 1 207 ? 20.036 -19.354 -12.081 1.00 89.25 207 LEU A O 1
ATOM 1697 N N . GLY A 1 208 ? 19.087 -18.332 -13.847 1.00 87.88 208 GLY A N 1
ATOM 1698 C CA . GLY A 1 208 ? 18.006 -19.296 -14.041 1.00 87.88 208 GLY A CA 1
ATOM 1699 C C . GLY A 1 208 ? 16.947 -19.235 -12.940 1.00 87.88 208 GLY A C 1
ATOM 1700 O O . GLY A 1 208 ? 16.400 -20.274 -12.577 1.00 87.88 208 GLY A O 1
ATOM 1701 N N . LEU A 1 209 ? 16.714 -18.044 -12.380 1.00 90.62 209 LEU A N 1
ATOM 1702 C CA . LEU A 1 209 ? 15.722 -17.815 -11.333 1.00 90.62 209 LEU A CA 1
ATOM 1703 C C . LEU A 1 209 ? 14.308 -17.756 -11.910 1.00 90.62 209 LEU A C 1
ATOM 1705 O O . LEU A 1 209 ? 14.098 -17.219 -12.996 1.00 90.62 209 LEU A O 1
ATOM 1709 N N . ASP A 1 210 ? 13.351 -18.263 -11.140 1.00 88.25 210 ASP A N 1
ATOM 1710 C CA . ASP A 1 210 ? 11.925 -18.227 -11.453 1.00 88.25 210 ASP A CA 1
ATOM 1711 C C . ASP A 1 210 ? 11.159 -17.932 -10.156 1.00 88.25 210 ASP A C 1
ATOM 1713 O O . ASP A 1 210 ? 11.217 -18.721 -9.209 1.00 88.25 210 ASP A O 1
ATOM 1717 N N . SER A 1 211 ? 10.537 -16.753 -10.073 1.00 90.62 211 SER A N 1
ATOM 1718 C CA . SER A 1 211 ? 9.791 -16.290 -8.897 1.00 90.62 211 SER A CA 1
ATOM 1719 C C . SER A 1 211 ? 8.685 -15.310 -9.298 1.00 90.62 211 SER A C 1
ATOM 1721 O O . SER A 1 211 ? 8.780 -14.637 -10.330 1.00 90.62 211 SER A O 1
ATOM 1723 N N . ASP A 1 212 ? 7.657 -15.186 -8.453 1.00 91.25 212 ASP A N 1
ATOM 1724 C CA . ASP A 1 212 ? 6.529 -14.272 -8.680 1.00 91.25 212 ASP A CA 1
ATOM 1725 C C . ASP A 1 212 ? 7.000 -12.802 -8.791 1.00 91.25 212 ASP A C 1
ATOM 1727 O O . ASP A 1 212 ? 6.435 -11.995 -9.533 1.00 91.25 212 ASP A O 1
ATOM 1731 N N . GLU A 1 213 ? 8.079 -12.435 -8.097 1.00 93.44 213 GLU A N 1
ATOM 1732 C CA . GLU A 1 213 ? 8.701 -11.110 -8.173 1.00 93.44 213 GLU A CA 1
ATOM 1733 C C . GLU A 1 213 ? 9.372 -10.857 -9.527 1.00 93.44 213 GLU A C 1
ATOM 1735 O O . GLU A 1 213 ? 9.334 -9.731 -10.031 1.00 93.44 213 GLU A O 1
ATOM 1740 N N . ILE A 1 214 ? 9.968 -11.885 -10.140 1.00 93.31 214 ILE A N 1
ATOM 1741 C CA . ILE A 1 214 ? 10.563 -11.790 -11.480 1.00 93.31 214 ILE A CA 1
ATOM 1742 C C . ILE A 1 214 ? 9.463 -11.596 -12.527 1.00 93.31 214 ILE A C 1
ATOM 1744 O O . ILE A 1 214 ? 9.601 -10.734 -13.400 1.00 93.31 214 ILE A O 1
ATOM 1748 N N . ASP A 1 215 ? 8.342 -12.306 -12.400 1.00 93.75 215 ASP A N 1
ATOM 1749 C CA . ASP A 1 215 ? 7.152 -12.074 -13.226 1.00 93.75 215 ASP A CA 1
ATOM 1750 C C . ASP A 1 215 ? 6.630 -10.636 -13.070 1.00 93.75 215 ASP A C 1
ATOM 1752 O O . ASP A 1 215 ? 6.340 -9.954 -14.061 1.00 93.75 215 ASP A O 1
ATOM 1756 N N . GLY A 1 216 ? 6.594 -10.125 -11.835 1.00 90.88 216 GLY A N 1
ATOM 1757 C CA . GLY A 1 216 ? 6.258 -8.730 -11.545 1.00 90.88 216 GLY A CA 1
ATOM 1758 C C . GLY A 1 216 ? 7.205 -7.726 -12.217 1.00 90.88 216 GLY A C 1
ATOM 1759 O O . GLY A 1 216 ? 6.758 -6.708 -12.758 1.00 90.88 216 GLY A O 1
ATOM 1760 N N . LEU A 1 217 ? 8.511 -8.011 -12.247 1.00 94.44 217 LEU A N 1
ATOM 1761 C CA . LEU A 1 217 ? 9.504 -7.194 -12.955 1.00 94.44 217 LEU A CA 1
ATOM 1762 C C . LEU A 1 217 ? 9.317 -7.237 -14.477 1.00 94.44 217 LEU A C 1
ATOM 1764 O O . LEU A 1 217 ? 9.403 -6.191 -15.126 1.00 94.44 217 LEU A O 1
ATOM 1768 N N . LEU A 1 218 ? 9.020 -8.406 -15.049 1.00 93.19 218 LEU A N 1
ATOM 1769 C CA . LEU A 1 218 ? 8.707 -8.548 -16.474 1.00 93.19 218 LEU A CA 1
ATOM 1770 C C . LEU A 1 218 ? 7.461 -7.741 -16.852 1.00 93.19 218 LEU A C 1
ATOM 1772 O O . LEU A 1 218 ? 7.431 -7.089 -17.900 1.00 93.19 218 LEU A O 1
ATOM 1776 N N . GLU A 1 219 ? 6.434 -7.731 -16.001 1.00 93.50 219 GLU A N 1
ATOM 1777 C CA . GLU A 1 219 ? 5.256 -6.891 -16.211 1.00 93.50 219 GLU A CA 1
ATOM 1778 C C . GLU A 1 219 ? 5.622 -5.399 -16.212 1.00 93.50 219 GLU A C 1
ATOM 1780 O O . GLU A 1 219 ? 5.204 -4.666 -17.114 1.00 93.50 219 GLU A O 1
ATOM 1785 N N . CYS A 1 220 ? 6.457 -4.952 -15.267 1.00 92.69 220 CYS A N 1
ATOM 1786 C CA . CYS A 1 220 ? 6.941 -3.570 -15.222 1.00 92.69 220 CYS A CA 1
ATOM 1787 C C . CYS A 1 220 ? 7.699 -3.196 -16.507 1.00 92.69 220 CYS A C 1
ATOM 1789 O O . CYS A 1 220 ? 7.375 -2.192 -17.145 1.00 92.69 220 CYS A O 1
ATOM 1791 N N . GLN A 1 221 ? 8.635 -4.043 -16.949 1.00 94.12 221 GLN A N 1
ATOM 1792 C CA . GLN A 1 221 ? 9.371 -3.856 -18.203 1.00 94.12 221 GLN A CA 1
ATOM 1793 C C . GLN A 1 221 ? 8.427 -3.726 -19.408 1.00 94.12 221 GLN A C 1
ATOM 1795 O O . GLN A 1 221 ? 8.596 -2.845 -20.256 1.00 94.12 221 GLN A O 1
ATOM 1800 N N . ASN A 1 222 ? 7.400 -4.576 -19.483 1.00 90.31 222 ASN A N 1
ATOM 1801 C CA . ASN A 1 222 ? 6.404 -4.519 -20.550 1.00 90.31 222 ASN A CA 1
ATOM 1802 C C . ASN A 1 222 ? 5.618 -3.201 -20.542 1.00 90.31 222 ASN A C 1
ATOM 1804 O O . ASN A 1 222 ? 5.378 -2.635 -21.611 1.00 90.31 222 ASN A O 1
ATOM 1808 N N . GLN A 1 223 ? 5.259 -2.679 -19.367 1.00 89.38 223 GLN A N 1
ATOM 1809 C CA . GLN A 1 223 ? 4.591 -1.379 -19.246 1.00 89.38 223 GLN A CA 1
ATOM 1810 C C . GLN A 1 223 ? 5.486 -0.227 -19.727 1.00 89.38 223 GLN A C 1
ATOM 1812 O O . GLN A 1 223 ? 5.010 0.657 -20.445 1.00 89.38 223 GLN A O 1
ATOM 1817 N N . PHE A 1 224 ? 6.784 -0.251 -19.403 1.00 88.56 224 PHE A N 1
ATOM 1818 C CA . PHE A 1 224 ? 7.743 0.744 -19.900 1.00 88.56 224 PHE A CA 1
ATOM 1819 C C . PHE A 1 224 ? 7.872 0.689 -21.427 1.00 88.56 224 PHE A C 1
ATOM 1821 O O . PHE A 1 224 ? 7.770 1.710 -22.109 1.00 88.56 224 PHE A O 1
ATOM 1828 N N . ASN A 1 225 ? 8.003 -0.514 -21.992 1.00 85.00 225 ASN A N 1
ATOM 1829 C CA . ASN A 1 225 ? 8.095 -0.709 -23.438 1.00 85.00 225 ASN A CA 1
ATOM 1830 C C . ASN A 1 225 ? 6.832 -0.240 -24.176 1.00 85.00 225 ASN A C 1
ATOM 1832 O O . ASN A 1 225 ? 6.935 0.384 -25.231 1.00 85.00 225 ASN A O 1
ATOM 1836 N N . GLN A 1 226 ? 5.643 -0.495 -23.624 1.00 81.06 226 GLN A N 1
ATOM 1837 C CA . GLN A 1 226 ? 4.384 -0.022 -24.206 1.00 81.06 226 GLN A CA 1
ATOM 1838 C C . GLN A 1 226 ? 4.290 1.506 -24.209 1.00 81.06 226 GLN A C 1
ATOM 1840 O O . GLN A 1 226 ? 3.974 2.078 -25.252 1.00 81.06 226 GLN A O 1
ATOM 1845 N N . LYS A 1 227 ? 4.631 2.172 -23.095 1.00 75.00 227 LYS A N 1
ATOM 1846 C CA . LYS A 1 227 ? 4.701 3.643 -23.042 1.00 75.00 227 LYS A CA 1
ATOM 1847 C C . LYS A 1 227 ? 5.641 4.198 -24.108 1.00 75.00 227 LYS A C 1
ATOM 1849 O O . LYS A 1 227 ? 5.250 5.093 -24.852 1.00 75.00 227 LYS A O 1
ATOM 1854 N N . ASN A 1 228 ? 6.829 3.611 -24.238 1.00 70.19 228 ASN A N 1
ATOM 1855 C CA . ASN A 1 228 ? 7.808 4.025 -25.241 1.00 70.19 228 ASN A CA 1
ATOM 1856 C C . ASN A 1 228 ? 7.257 3.889 -26.671 1.00 70.19 228 ASN A C 1
ATOM 1858 O O . ASN A 1 228 ? 7.408 4.806 -27.474 1.00 70.19 228 ASN A O 1
ATOM 1862 N N . ILE A 1 229 ? 6.556 2.795 -26.988 1.00 71.19 229 ILE A N 1
ATOM 1863 C CA . ILE A 1 229 ? 5.936 2.592 -28.308 1.00 71.19 229 ILE A CA 1
ATOM 1864 C C . ILE A 1 229 ? 4.819 3.614 -28.568 1.00 71.19 229 ILE A C 1
ATOM 1866 O O . ILE A 1 229 ? 4.725 4.158 -29.668 1.00 71.19 229 ILE A O 1
ATOM 1870 N N . GLU A 1 230 ? 3.959 3.887 -27.585 1.00 64.00 230 GLU A N 1
ATOM 1871 C CA . GLU A 1 230 ? 2.888 4.880 -27.727 1.00 64.00 230 GLU A CA 1
ATOM 1872 C C . GLU A 1 230 ? 3.435 6.299 -27.924 1.00 64.00 230 GLU A C 1
ATOM 1874 O O . GLU A 1 230 ? 2.878 7.088 -28.693 1.00 64.00 230 GLU A O 1
ATOM 1879 N N . GLU A 1 231 ? 4.525 6.636 -27.240 1.00 59.88 231 GLU A N 1
ATOM 1880 C CA . GLU A 1 231 ? 5.216 7.912 -27.394 1.00 59.88 231 GLU A CA 1
ATOM 1881 C C . GLU A 1 231 ? 5.916 8.024 -28.751 1.00 59.88 231 GLU A C 1
ATOM 1883 O O . GLU A 1 231 ? 5.741 9.032 -29.440 1.00 59.88 231 GLU A O 1
ATOM 1888 N N . GLU A 1 232 ? 6.613 6.976 -29.200 1.00 58.75 232 GLU A N 1
ATOM 1889 C CA . GLU A 1 232 ? 7.213 6.919 -30.538 1.00 58.75 232 GLU A CA 1
ATOM 1890 C C . GLU A 1 232 ? 6.151 7.076 -31.636 1.00 58.75 232 GLU A C 1
ATOM 1892 O O . GLU A 1 232 ? 6.324 7.870 -32.560 1.00 58.75 232 GLU A O 1
ATOM 1897 N N . GLN A 1 233 ? 4.994 6.420 -31.503 1.00 59.22 233 GLN A N 1
ATOM 1898 C CA . GLN A 1 233 ? 3.889 6.573 -32.455 1.00 59.22 233 GLN A CA 1
ATOM 1899 C C . GLN A 1 233 ? 3.312 7.992 -32.471 1.00 59.22 233 GLN A C 1
ATOM 1901 O O . GLN A 1 233 ? 2.944 8.498 -33.533 1.00 59.22 233 GLN A O 1
ATOM 1906 N N . LYS A 1 234 ? 3.214 8.666 -31.319 1.00 57.12 234 LYS A N 1
ATOM 1907 C CA . LYS A 1 234 ? 2.780 10.074 -31.264 1.00 57.12 234 LYS A CA 1
ATOM 1908 C C . LYS A 1 234 ? 3.770 10.988 -31.984 1.00 57.12 234 LYS A C 1
ATOM 1910 O O . LYS A 1 234 ? 3.332 11.893 -32.695 1.00 57.12 234 LYS A O 1
ATOM 1915 N N . ILE A 1 235 ? 5.069 10.729 -31.848 1.00 54.69 235 ILE A N 1
ATOM 1916 C CA . ILE A 1 235 ? 6.128 11.483 -32.528 1.00 54.69 235 ILE A CA 1
ATOM 1917 C C . ILE A 1 235 ? 6.077 11.247 -34.036 1.00 54.69 235 ILE A C 1
ATOM 1919 O O . ILE A 1 235 ? 6.047 12.216 -34.792 1.00 54.69 235 ILE A O 1
ATOM 1923 N N . ASP A 1 236 ? 5.982 9.996 -34.480 1.00 57.06 236 ASP A N 1
ATOM 1924 C CA . ASP A 1 236 ? 5.892 9.661 -35.903 1.00 57.06 236 ASP A CA 1
ATOM 1925 C C . ASP A 1 236 ? 4.651 10.288 -36.551 1.00 57.06 236 ASP A C 1
ATOM 1927 O O . ASP A 1 236 ? 4.728 10.867 -37.637 1.00 57.06 236 ASP A O 1
ATOM 1931 N N . ASN A 1 237 ? 3.507 10.253 -35.862 1.00 56.69 237 ASN A N 1
ATOM 1932 C CA . ASN A 1 237 ? 2.279 10.896 -36.326 1.00 56.69 237 ASN A CA 1
ATOM 1933 C C . ASN A 1 237 ? 2.417 12.426 -36.395 1.00 56.69 237 ASN A C 1
ATOM 1935 O O . ASN A 1 237 ? 1.952 13.044 -37.356 1.00 56.69 237 ASN 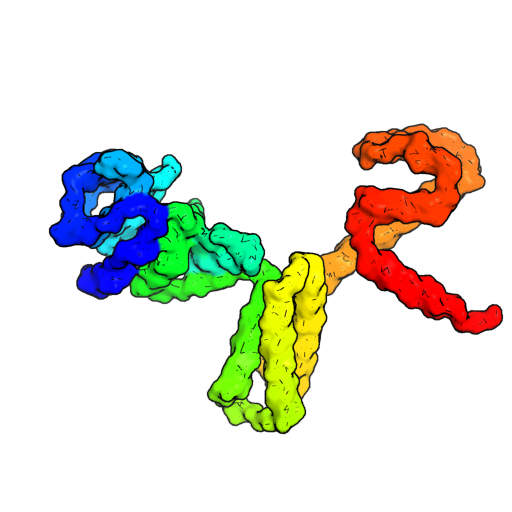A O 1
ATOM 1939 N N . ALA A 1 238 ? 3.073 13.050 -35.412 1.00 54.03 238 ALA A N 1
ATOM 1940 C CA . ALA A 1 238 ? 3.334 14.489 -35.410 1.00 54.03 238 ALA A CA 1
ATOM 1941 C C . ALA A 1 238 ? 4.301 14.899 -36.535 1.00 54.03 238 ALA A C 1
ATOM 1943 O O . ALA A 1 238 ? 4.060 15.891 -37.227 1.00 54.03 238 ALA A O 1
ATOM 1944 N N . GLN A 1 239 ? 5.349 14.107 -36.778 1.00 52.34 239 GLN A N 1
ATOM 1945 C CA . GLN A 1 239 ? 6.293 14.317 -37.876 1.00 52.34 239 GLN A CA 1
ATOM 1946 C C . GLN A 1 239 ? 5.626 14.137 -39.241 1.00 52.34 239 GLN A C 1
ATOM 1948 O O . GLN A 1 239 ? 5.825 14.961 -40.131 1.00 52.34 239 GLN A O 1
ATOM 1953 N N . GLN A 1 240 ? 4.799 13.104 -39.422 1.00 57.50 240 GLN A N 1
ATOM 1954 C CA . GLN A 1 240 ? 4.032 12.915 -40.656 1.00 57.50 240 GLN A CA 1
ATOM 1955 C C . GLN A 1 240 ? 3.066 14.073 -40.897 1.00 57.50 240 GLN A C 1
ATOM 1957 O O . GLN A 1 240 ? 3.015 14.594 -42.009 1.00 57.50 240 GLN A O 1
ATOM 1962 N N . PHE A 1 241 ? 2.361 14.534 -39.861 1.00 54.81 241 PHE A N 1
ATOM 1963 C CA . PHE A 1 241 ? 1.491 15.703 -39.957 1.00 54.81 241 PHE A CA 1
ATOM 1964 C C . PHE A 1 241 ? 2.266 16.963 -40.372 1.00 54.81 241 PHE A C 1
ATOM 1966 O O . PHE A 1 241 ? 1.827 17.683 -41.272 1.00 54.81 241 PHE A O 1
ATOM 1973 N N . TYR A 1 242 ? 3.435 17.209 -39.774 1.00 55.97 242 TYR A N 1
ATOM 1974 C CA . TYR A 1 242 ? 4.309 18.325 -40.140 1.00 55.97 242 TYR A CA 1
ATOM 1975 C C . TYR A 1 242 ? 4.817 18.215 -41.585 1.00 55.97 242 TYR A C 1
ATOM 1977 O O . TYR A 1 242 ? 4.720 19.174 -42.352 1.00 55.97 242 TYR A O 1
ATOM 1985 N N . ASN A 1 243 ? 5.305 17.041 -41.987 1.00 61.16 243 ASN A N 1
ATOM 1986 C CA . ASN A 1 243 ? 5.813 16.793 -43.336 1.00 61.16 243 ASN A CA 1
ATOM 1987 C C . ASN A 1 243 ? 4.712 16.958 -44.394 1.00 61.16 243 ASN A C 1
ATOM 1989 O O . ASN A 1 243 ? 4.931 17.602 -45.422 1.00 61.16 243 ASN A O 1
ATOM 1993 N N . ASP A 1 244 ? 3.508 16.445 -44.134 1.00 59.88 244 ASP A N 1
ATOM 1994 C CA . ASP A 1 244 ? 2.341 16.627 -45.000 1.00 59.88 244 ASP A CA 1
ATOM 1995 C C . ASP A 1 244 ? 1.912 18.094 -45.087 1.00 59.88 244 ASP A C 1
ATOM 1997 O O . ASP A 1 244 ? 1.565 18.576 -46.170 1.00 59.88 244 ASP A O 1
ATOM 2001 N N . MET A 1 245 ? 1.949 18.816 -43.964 1.00 58.28 245 MET A N 1
ATOM 2002 C CA . MET A 1 245 ? 1.669 20.249 -43.913 1.00 58.28 245 MET A CA 1
ATOM 2003 C C . MET A 1 245 ? 2.679 21.032 -44.759 1.00 58.28 245 MET A C 1
ATOM 2005 O O . MET A 1 245 ? 2.282 21.854 -45.587 1.00 58.28 245 MET A O 1
ATOM 2009 N N . MET A 1 246 ? 3.974 20.753 -44.603 1.00 55.03 246 MET A N 1
ATOM 2010 C CA . MET A 1 246 ? 5.034 21.498 -45.277 1.00 55.03 246 MET A CA 1
ATOM 2011 C C . MET A 1 246 ? 5.095 21.194 -46.779 1.00 55.03 246 MET A C 1
ATOM 2013 O O . MET A 1 246 ? 5.250 22.110 -47.588 1.00 55.03 246 MET A O 1
ATOM 2017 N N . ASN A 1 247 ? 4.860 19.940 -47.176 1.00 61.56 247 ASN A N 1
ATOM 2018 C CA . ASN A 1 247 ? 4.737 19.553 -48.583 1.00 61.56 247 ASN A CA 1
ATOM 2019 C C . ASN A 1 247 ? 3.565 20.260 -49.278 1.00 61.56 247 ASN A C 1
ATOM 2021 O O . ASN A 1 247 ? 3.702 20.723 -50.409 1.00 61.56 247 ASN A O 1
ATOM 2025 N N . LYS A 1 248 ? 2.413 20.381 -48.609 1.00 52.72 248 LYS A N 1
ATOM 2026 C CA . LYS A 1 248 ? 1.229 21.058 -49.167 1.00 52.72 248 LYS A CA 1
ATOM 2027 C C . LYS A 1 248 ? 1.381 22.580 -49.183 1.00 52.72 248 LYS A C 1
ATOM 2029 O O . LYS A 1 248 ? 0.947 23.220 -50.139 1.00 52.72 248 LYS A O 1
ATOM 2034 N N . TYR A 1 249 ? 2.067 23.153 -48.192 1.00 49.84 249 TYR A N 1
ATOM 2035 C CA . TYR A 1 249 ? 2.456 24.566 -48.191 1.00 49.84 249 TYR A CA 1
ATOM 2036 C C . TYR A 1 249 ? 3.375 24.901 -49.377 1.00 49.84 249 TYR A C 1
ATOM 2038 O O . TYR A 1 249 ? 3.120 25.855 -50.111 1.00 49.84 249 TYR A O 1
ATOM 2046 N N . GLN A 1 250 ? 4.392 24.070 -49.636 1.00 53.03 250 GLN A N 1
ATOM 2047 C CA . GLN A 1 250 ? 5.284 24.218 -50.794 1.00 53.03 250 GLN A CA 1
ATOM 2048 C C . GLN A 1 250 ? 4.555 24.077 -52.144 1.00 53.03 250 GLN A C 1
ATOM 2050 O O . GLN A 1 250 ? 5.018 24.615 -53.149 1.00 53.03 250 GLN A O 1
ATOM 2055 N N . GLN A 1 251 ? 3.401 23.401 -52.172 1.00 61.28 251 GLN A N 1
ATOM 2056 C CA . GLN A 1 251 ? 2.553 23.241 -53.359 1.00 61.28 251 GLN A CA 1
ATOM 2057 C C . GLN A 1 251 ? 1.568 24.409 -53.586 1.00 61.28 251 GLN A C 1
ATOM 2059 O O . GLN A 1 251 ? 0.864 24.412 -54.595 1.00 61.28 251 GLN A O 1
ATOM 2064 N N . GLY A 1 252 ? 1.544 25.427 -52.713 1.00 53.03 252 GLY A N 1
ATOM 2065 C CA . GLY A 1 252 ? 0.807 26.680 -52.938 1.00 53.03 252 GLY A CA 1
ATOM 2066 C C . GLY A 1 252 ? -0.698 26.636 -52.641 1.00 53.03 252 GLY A C 1
ATOM 2067 O O . GLY A 1 252 ? -1.438 27.497 -53.123 1.00 53.03 252 GLY A O 1
ATOM 2068 N N . ASP A 1 253 ? -1.172 25.665 -51.857 1.00 56.16 253 ASP A N 1
ATOM 2069 C CA . ASP A 1 253 ? -2.597 25.510 -51.542 1.00 56.16 253 ASP A CA 1
ATOM 2070 C C . ASP A 1 253 ? -3.068 26.515 -50.466 1.00 56.16 253 ASP A C 1
ATOM 2072 O O . ASP A 1 253 ? -2.789 26.393 -49.271 1.00 56.16 253 ASP A O 1
ATOM 2076 N N . SER A 1 254 ? -3.782 27.555 -50.907 1.00 53.56 254 SER A N 1
ATOM 2077 C CA . SER A 1 254 ? -4.154 28.724 -50.092 1.00 53.56 254 SER A CA 1
ATOM 2078 C C . SER A 1 254 ? -5.317 28.461 -49.122 1.00 53.56 254 SER A C 1
ATOM 2080 O O . SER A 1 254 ? -5.490 29.188 -48.144 1.00 53.56 254 SER A O 1
ATOM 2082 N N . GLU A 1 255 ? -6.127 27.427 -49.366 1.00 53.84 255 GLU A N 1
ATOM 2083 C CA . GLU A 1 255 ? -7.319 27.120 -48.562 1.00 53.84 255 GLU A CA 1
ATOM 2084 C C . GLU A 1 255 ? -6.950 26.414 -47.243 1.00 53.84 255 GLU A C 1
ATOM 2086 O O . GLU A 1 255 ? -7.580 26.617 -46.199 1.00 53.84 255 GLU A O 1
ATOM 2091 N N . MET A 1 256 ? -5.855 25.650 -47.266 1.00 49.88 256 MET A N 1
ATOM 2092 C CA . MET A 1 256 ? -5.277 24.992 -46.095 1.00 49.88 256 MET A CA 1
ATOM 2093 C C . MET A 1 256 ? -4.538 25.957 -45.162 1.00 49.88 256 MET A C 1
ATOM 2095 O O . MET A 1 256 ? -4.513 25.703 -43.962 1.00 49.88 256 MET A O 1
ATOM 2099 N N . PHE A 1 257 ? -4.029 27.095 -45.648 1.00 46.34 257 PHE A N 1
ATOM 2100 C CA . PHE A 1 257 ? -3.388 28.123 -44.809 1.00 46.34 257 PHE A CA 1
ATOM 2101 C C . PHE A 1 257 ? -4.323 28.613 -43.687 1.00 46.34 257 PHE A C 1
ATOM 2103 O O . PHE A 1 257 ? -3.933 28.724 -42.525 1.00 46.34 257 PHE A O 1
ATOM 2110 N N . ASN A 1 258 ? -5.608 28.796 -44.003 1.00 53.53 258 ASN A N 1
ATOM 2111 C CA . ASN A 1 258 ? -6.623 29.198 -43.027 1.00 53.53 258 ASN A CA 1
ATOM 2112 C C . ASN A 1 258 ? -7.014 28.063 -42.063 1.00 53.53 258 ASN A C 1
ATOM 2114 O O . ASN A 1 258 ? -7.329 28.324 -40.901 1.00 53.53 258 ASN A O 1
ATOM 2118 N N . ARG A 1 259 ? -6.962 26.799 -42.510 1.00 48.50 259 ARG A N 1
ATOM 2119 C CA . ARG A 1 259 ? -7.185 25.629 -41.639 1.00 48.50 259 ARG A CA 1
ATOM 2120 C C . ARG A 1 259 ? -6.015 25.397 -40.686 1.00 48.50 259 ARG A C 1
ATOM 2122 O O . ARG A 1 259 ? -6.245 25.143 -39.511 1.00 48.50 259 ARG A O 1
ATOM 2129 N N . VAL A 1 260 ? -4.781 25.556 -41.156 1.00 48.69 260 VAL A N 1
ATOM 2130 C CA . VAL A 1 260 ? -3.563 25.488 -40.336 1.00 48.69 260 VAL A CA 1
ATOM 2131 C C . VAL A 1 260 ? -3.567 26.599 -39.284 1.00 48.69 260 VAL A C 1
ATOM 2133 O O . VAL A 1 260 ? -3.389 26.318 -38.103 1.00 48.69 260 VAL A O 1
ATOM 2136 N N . LYS A 1 261 ? -3.915 27.832 -39.669 1.00 51.66 261 LYS A N 1
ATOM 2137 C CA . LYS A 1 261 ? -4.082 28.966 -38.745 1.00 51.66 261 LYS A CA 1
ATOM 2138 C C . LYS A 1 261 ? -5.158 28.720 -37.679 1.00 51.66 261 LYS A C 1
ATOM 2140 O O . LYS A 1 261 ? -4.966 29.056 -36.510 1.00 51.66 261 LYS A O 1
ATOM 2145 N N . SER A 1 262 ? -6.267 28.084 -38.063 1.00 50.94 262 SER A N 1
ATOM 2146 C CA . SER A 1 262 ? -7.333 27.658 -37.146 1.00 50.94 262 SER A CA 1
ATOM 2147 C C . SER A 1 262 ? -6.864 26.588 -36.154 1.00 50.94 262 SER A C 1
ATOM 2149 O O . SER A 1 262 ? -7.223 26.658 -34.981 1.00 50.94 262 SER A O 1
ATOM 2151 N N . ILE A 1 263 ? -6.081 25.603 -36.602 1.00 48.75 263 ILE A N 1
ATOM 2152 C CA . ILE A 1 263 ? -5.573 24.519 -35.748 1.00 48.75 263 ILE A CA 1
ATOM 2153 C C . ILE A 1 263 ? -4.500 25.055 -34.788 1.00 48.75 263 ILE A C 1
ATOM 2155 O O . ILE A 1 263 ? -4.586 24.808 -33.587 1.00 48.75 263 ILE A O 1
ATOM 2159 N N . MET A 1 264 ? -3.572 25.885 -35.273 1.00 48.34 264 MET A N 1
ATOM 2160 C CA . MET A 1 264 ? -2.568 26.578 -34.451 1.00 48.34 264 MET A CA 1
ATOM 2161 C C . MET A 1 264 ? -3.213 27.449 -33.368 1.00 48.34 264 MET A C 1
ATOM 2163 O O . MET A 1 264 ? -2.855 27.338 -32.198 1.00 48.34 264 MET A O 1
ATOM 2167 N N . SER A 1 265 ? -4.245 28.219 -33.728 1.00 51.84 265 SER A N 1
ATOM 2168 C CA . SER A 1 265 ? -5.014 29.022 -32.767 1.00 51.84 265 SER A CA 1
ATOM 2169 C C . SER A 1 265 ? -5.748 28.151 -31.737 1.00 51.84 265 SER A C 1
ATOM 2171 O O . SER A 1 265 ? -5.801 28.507 -30.563 1.00 51.84 265 SER A O 1
ATOM 2173 N N . SER A 1 266 ? -6.273 26.985 -32.139 1.00 45.19 266 SER A N 1
ATOM 2174 C CA . SER A 1 266 ? -6.927 26.035 -31.221 1.00 45.19 266 SER A CA 1
ATOM 2175 C C . SER A 1 266 ? -5.959 25.328 -30.262 1.00 45.19 266 SER A C 1
ATOM 2177 O O . SER A 1 266 ? -6.370 24.894 -29.191 1.00 45.19 266 SER A O 1
ATOM 2179 N N . MET A 1 267 ? -4.673 25.265 -30.619 1.00 43.53 267 MET A N 1
ATOM 2180 C CA . MET A 1 267 ? -3.577 24.739 -29.796 1.00 43.53 267 MET A CA 1
ATOM 2181 C C . MET A 1 267 ? -2.825 25.852 -29.035 1.00 43.53 267 MET A C 1
ATOM 2183 O O . MET A 1 267 ? -1.773 25.609 -28.444 1.00 43.53 267 MET A O 1
ATOM 2187 N N . GLY A 1 268 ? -3.344 27.088 -29.053 1.00 47.12 268 GLY A N 1
ATOM 2188 C CA . GLY A 1 268 ? -2.769 28.238 -28.349 1.00 47.12 268 GLY A CA 1
ATOM 2189 C C . GLY A 1 268 ? -1.445 28.745 -28.932 1.00 47.12 268 GLY A C 1
ATOM 2190 O O . GLY A 1 268 ? -0.647 29.330 -28.201 1.00 47.12 268 GLY A O 1
ATOM 2191 N N . ILE A 1 269 ? -1.159 28.484 -30.211 1.00 49.78 269 ILE A N 1
ATOM 2192 C CA . ILE A 1 269 ? 0.037 28.934 -30.938 1.00 49.78 269 ILE A CA 1
ATOM 2193 C C . ILE A 1 269 ? -0.297 30.179 -31.765 1.00 49.78 269 ILE A C 1
ATOM 2195 O O . ILE A 1 269 ? -1.133 30.107 -32.664 1.00 49.78 269 ILE A O 1
ATOM 2199 N N . ASP A 1 270 ? 0.350 31.309 -31.454 1.00 56.81 270 ASP A N 1
ATOM 2200 C CA . ASP A 1 270 ? 0.206 32.558 -32.210 1.00 56.81 270 ASP A CA 1
ATOM 2201 C C . ASP A 1 270 ? 1.120 32.537 -33.449 1.00 56.81 270 ASP A C 1
ATOM 2203 O O . ASP A 1 270 ? 2.282 32.136 -33.395 1.00 56.81 270 ASP A O 1
ATOM 2207 N N . GLU A 1 271 ? 0.585 32.978 -34.585 1.00 48.16 271 GLU A N 1
ATOM 2208 C CA . GLU A 1 271 ? 1.281 33.081 -35.873 1.00 48.16 271 GLU A CA 1
ATOM 2209 C C . GLU A 1 271 ? 2.482 34.040 -35.805 1.00 48.16 271 GLU A C 1
ATOM 2211 O O . GLU A 1 271 ? 3.481 33.850 -36.500 1.00 48.16 271 GLU A O 1
ATOM 2216 N N . ASN A 1 272 ? 2.418 35.042 -34.923 1.00 55.59 272 ASN A N 1
ATOM 2217 C CA . ASN A 1 272 ? 3.500 36.005 -34.727 1.00 55.59 272 ASN A CA 1
ATOM 2218 C C . ASN A 1 272 ? 4.714 35.408 -33.998 1.00 55.59 272 ASN A C 1
ATOM 2220 O O . ASN A 1 272 ? 5.811 35.947 -34.127 1.00 55.59 272 ASN A O 1
ATOM 2224 N N . ASP A 1 273 ? 4.545 34.287 -33.288 1.00 53.31 273 ASP A N 1
ATOM 2225 C CA . ASP A 1 273 ? 5.644 33.598 -32.597 1.00 53.31 273 ASP A CA 1
ATOM 2226 C C . ASP A 1 273 ? 6.513 32.779 -33.564 1.00 53.31 273 ASP A C 1
ATOM 2228 O O . ASP A 1 273 ? 7.660 32.458 -33.253 1.00 53.31 273 ASP A O 1
ATOM 2232 N N . LEU A 1 274 ? 5.976 32.448 -34.742 1.00 49.56 274 LEU A N 1
ATOM 2233 C CA . LEU A 1 274 ? 6.622 31.644 -35.786 1.00 49.56 274 LEU A CA 1
ATOM 2234 C C . LEU A 1 274 ? 7.155 32.503 -36.945 1.00 49.56 274 LEU A C 1
ATOM 2236 O O . LEU A 1 274 ? 7.966 32.042 -37.751 1.00 49.56 274 LEU A O 1
ATOM 2240 N N . ALA A 1 275 ? 6.711 33.757 -37.042 1.00 41.72 275 ALA A N 1
ATOM 2241 C CA . ALA A 1 275 ? 7.078 34.662 -38.120 1.00 41.72 275 ALA A CA 1
ATOM 2242 C C . ALA A 1 275 ? 8.560 35.075 -38.041 1.00 41.72 275 ALA A C 1
ATOM 2244 O O . ALA A 1 275 ? 9.005 35.700 -37.081 1.00 41.72 275 ALA A O 1
ATOM 2245 N N . GLY A 1 276 ? 9.324 34.761 -39.091 1.00 46.75 276 GLY A N 1
ATOM 2246 C CA . GLY A 1 276 ? 10.739 35.137 -39.212 1.00 46.75 276 GLY A CA 1
ATOM 2247 C C . GLY A 1 276 ? 11.732 34.171 -38.560 1.00 46.75 276 GLY A C 1
ATOM 2248 O O . GLY A 1 276 ? 12.929 34.449 -38.602 1.00 46.75 276 GLY A O 1
ATOM 2249 N N . LYS A 1 277 ? 11.257 33.050 -38.005 1.00 51.06 277 LYS A N 1
ATOM 2250 C CA . LYS A 1 277 ? 12.100 31.970 -37.481 1.00 51.06 277 LYS A CA 1
ATOM 2251 C C . LYS A 1 277 ? 12.572 31.036 -38.594 1.00 51.06 277 LYS A C 1
ATOM 2253 O O . LYS A 1 277 ? 11.847 30.798 -39.564 1.00 51.06 277 LYS A O 1
ATOM 2258 N N . SER A 1 278 ? 13.792 30.523 -38.468 1.00 43.84 278 SER A N 1
ATOM 2259 C CA . SER A 1 278 ? 14.314 29.498 -39.372 1.00 43.84 278 SER A CA 1
ATOM 2260 C C . SER A 1 278 ? 13.551 28.172 -39.191 1.00 43.84 278 SER A C 1
ATOM 2262 O O . SER A 1 278 ? 12.906 27.966 -38.161 1.00 43.84 278 SER A O 1
ATOM 2264 N N . PRO A 1 279 ? 13.613 27.245 -40.163 1.00 42.84 279 PRO A N 1
ATOM 2265 C CA . PRO A 1 279 ? 13.001 25.921 -40.027 1.00 42.84 279 PRO A CA 1
ATOM 2266 C C . PRO A 1 279 ? 13.431 25.173 -38.752 1.00 42.84 279 PRO A C 1
ATOM 2268 O O . PRO A 1 279 ? 12.592 24.554 -38.108 1.00 42.84 279 PRO A O 1
ATOM 2271 N N . GLU A 1 280 ? 14.696 25.313 -38.352 1.00 47.41 280 GLU A N 1
ATOM 2272 C CA . GLU A 1 280 ? 15.271 24.715 -37.135 1.00 47.41 280 GLU A CA 1
ATOM 2273 C C . GLU A 1 280 ? 14.723 25.382 -35.857 1.00 47.41 280 GLU A C 1
ATOM 2275 O O . GLU A 1 280 ? 14.426 24.718 -34.870 1.00 47.41 280 GLU A O 1
ATOM 2280 N N . GLU A 1 281 ? 14.499 26.699 -35.876 1.00 46.88 281 GLU A N 1
ATOM 2281 C CA . GLU A 1 281 ? 13.919 27.435 -34.741 1.00 46.88 281 GLU A CA 1
ATOM 2282 C C . GLU A 1 281 ? 12.414 27.180 -34.569 1.00 46.88 281 GLU A C 1
ATOM 2284 O O . GLU A 1 281 ? 11.872 27.323 -33.471 1.00 46.88 281 GLU A O 1
ATOM 2289 N N . ILE A 1 282 ? 11.728 26.836 -35.661 1.00 50.66 282 ILE A N 1
ATOM 2290 C CA . ILE A 1 282 ? 10.332 26.392 -35.643 1.00 50.66 282 ILE A CA 1
ATOM 2291 C C . ILE A 1 282 ? 10.248 24.974 -35.067 1.00 50.66 282 ILE A C 1
ATOM 2293 O O . ILE A 1 282 ? 9.354 24.704 -34.269 1.00 50.66 282 ILE A O 1
ATOM 2297 N N . GLU A 1 283 ? 11.188 24.096 -35.420 1.00 46.28 283 GLU A N 1
ATOM 2298 C CA . GLU A 1 283 ? 11.305 22.742 -34.871 1.00 46.28 283 GLU A CA 1
ATOM 2299 C C . GLU A 1 283 ? 11.527 22.771 -33.349 1.00 46.28 283 GLU A C 1
ATOM 2301 O O . GLU A 1 283 ? 10.734 22.189 -32.609 1.00 46.28 283 GLU A O 1
ATOM 2306 N N . ASP A 1 284 ? 12.487 23.560 -32.860 1.00 51.03 284 ASP A N 1
ATOM 2307 C CA . ASP A 1 284 ? 12.752 23.728 -31.421 1.00 51.03 284 ASP A CA 1
ATOM 2308 C C . ASP A 1 284 ? 11.563 24.331 -30.649 1.00 51.03 284 ASP A C 1
ATOM 2310 O O . ASP A 1 284 ? 11.254 23.924 -29.525 1.00 51.03 284 ASP A O 1
ATOM 2314 N N . PHE A 1 285 ? 10.855 25.294 -31.247 1.00 51.38 285 PHE A N 1
ATOM 2315 C CA . PHE A 1 285 ? 9.680 25.915 -30.631 1.00 51.38 285 PHE A CA 1
ATOM 2316 C C . PHE A 1 285 ? 8.505 24.937 -30.497 1.00 51.38 285 PHE A C 1
ATOM 2318 O O . PHE A 1 285 ? 7.800 24.943 -29.484 1.00 51.38 285 PHE A O 1
ATOM 2325 N N . LEU A 1 286 ? 8.301 24.074 -31.496 1.00 51.62 286 LEU A N 1
ATOM 2326 C CA . LEU A 1 286 ? 7.285 23.026 -31.444 1.00 51.62 286 LEU A CA 1
ATOM 2327 C C . LEU A 1 286 ? 7.696 21.948 -30.427 1.00 51.62 286 LEU A C 1
ATOM 2329 O O . LEU A 1 286 ? 6.887 21.607 -29.565 1.00 51.62 286 LEU A O 1
ATOM 2333 N N . CYS A 1 287 ? 8.958 21.510 -30.422 1.00 50.59 287 CYS A N 1
ATOM 2334 C CA . CYS A 1 287 ? 9.498 20.581 -29.421 1.00 50.59 287 CYS A CA 1
ATOM 2335 C C . CYS A 1 287 ? 9.268 21.069 -27.979 1.00 50.59 287 CYS A C 1
ATOM 2337 O O . CYS A 1 287 ? 8.809 20.302 -27.131 1.00 50.59 287 CYS A O 1
ATOM 2339 N N . GLY A 1 288 ? 9.485 22.363 -27.716 1.00 49.59 288 GLY A N 1
ATOM 2340 C CA . GLY A 1 288 ? 9.251 22.967 -26.402 1.00 49.59 288 GLY A CA 1
ATOM 2341 C C . GLY A 1 288 ? 7.776 23.095 -25.999 1.00 49.59 288 GLY A C 1
ATOM 2342 O O . GLY A 1 288 ? 7.463 23.045 -24.811 1.00 49.59 288 GLY A O 1
ATOM 2343 N N . LYS A 1 289 ? 6.850 23.244 -26.955 1.00 49.62 289 LYS A N 1
ATOM 2344 C CA . LYS A 1 289 ? 5.415 23.449 -26.677 1.00 49.62 289 LYS A CA 1
ATOM 2345 C C . LYS A 1 289 ? 4.603 22.150 -26.636 1.00 49.62 289 LYS A C 1
ATOM 2347 O O . LYS A 1 289 ? 3.564 22.108 -25.983 1.00 49.62 289 LYS A O 1
ATOM 2352 N N . PHE A 1 290 ? 5.095 21.096 -27.289 1.00 49.41 290 PHE A N 1
ATOM 2353 C CA . PHE A 1 290 ? 4.532 19.743 -27.237 1.00 49.41 290 PHE A CA 1
ATOM 2354 C C . PHE A 1 290 ? 5.081 18.889 -26.082 1.00 49.41 290 PHE A C 1
ATOM 2356 O O . PHE A 1 290 ? 4.625 17.763 -25.905 1.00 49.41 290 PHE A O 1
ATOM 2363 N N . GLY A 1 291 ? 6.008 19.421 -25.275 1.00 44.97 291 GLY A N 1
ATOM 2364 C CA . GLY A 1 291 ? 6.530 18.733 -24.091 1.00 44.97 291 GLY A CA 1
ATOM 2365 C C . GLY A 1 291 ? 7.474 17.575 -24.420 1.00 44.97 291 GLY A C 1
ATOM 2366 O O . GLY A 1 291 ? 7.496 16.587 -23.695 1.00 44.97 291 GLY A O 1
ATOM 2367 N N . ILE A 1 292 ? 8.241 17.678 -25.509 1.00 48.53 292 ILE A N 1
ATOM 2368 C CA . ILE A 1 292 ? 9.287 16.704 -25.836 1.00 48.53 292 ILE A CA 1
ATOM 2369 C C . ILE A 1 292 ? 10.491 17.006 -24.934 1.00 48.53 292 ILE A C 1
ATOM 2371 O O . ILE A 1 292 ? 11.049 18.105 -24.978 1.00 48.53 292 ILE A O 1
ATOM 2375 N N . SER A 1 293 ? 10.868 16.059 -24.073 1.00 44.25 293 SER A N 1
ATOM 2376 C CA . SER A 1 293 ? 11.947 16.255 -23.102 1.00 44.25 293 SER A CA 1
ATOM 2377 C C . SER A 1 293 ? 13.316 16.395 -23.785 1.00 44.25 293 SER A C 1
ATOM 2379 O O . SER A 1 293 ? 13.576 15.881 -24.876 1.00 44.25 293 SER A O 1
ATOM 2381 N N . LYS A 1 294 ? 14.240 17.093 -23.118 1.00 42.12 294 LYS A N 1
ATOM 2382 C CA . LYS A 1 294 ? 15.602 17.347 -23.616 1.00 42.12 294 LYS A CA 1
ATOM 2383 C C . LYS A 1 294 ? 16.412 16.054 -23.824 1.00 42.12 294 LYS A C 1
ATOM 2385 O O . LYS A 1 294 ? 17.231 15.992 -24.738 1.00 42.12 294 LYS A O 1
ATOM 2390 N N . SER A 1 295 ? 16.133 15.005 -23.044 1.00 42.94 295 SER A N 1
ATOM 2391 C CA . SER A 1 295 ? 16.715 13.662 -23.211 1.00 42.94 295 SER A CA 1
ATOM 2392 C C . SER A 1 295 ? 16.254 12.976 -24.508 1.00 42.94 295 SER A C 1
ATOM 2394 O O . SER A 1 295 ? 16.999 12.201 -25.113 1.00 42.94 295 SER A O 1
ATOM 2396 N N . MET A 1 296 ? 15.062 13.319 -25.002 1.00 47.44 296 MET A N 1
ATOM 2397 C CA . MET A 1 296 ? 14.518 12.852 -26.279 1.00 47.44 296 MET A CA 1
ATOM 2398 C C . MET A 1 296 ? 15.211 13.519 -27.476 1.00 47.44 296 MET A C 1
ATOM 2400 O O . MET A 1 296 ? 15.516 12.848 -28.464 1.00 47.44 296 MET A O 1
ATOM 2404 N N . LEU A 1 297 ? 15.550 14.808 -27.358 1.00 45.81 297 LEU A N 1
ATOM 2405 C CA . LEU A 1 297 ? 16.382 15.524 -28.334 1.00 45.81 297 LEU A CA 1
ATOM 2406 C C . LEU A 1 297 ? 17.797 14.938 -28.414 1.00 45.81 297 LEU A C 1
ATOM 2408 O O . LEU A 1 297 ? 18.331 14.788 -29.509 1.00 45.81 297 LEU A O 1
ATOM 2412 N N . GLU A 1 298 ? 18.389 14.531 -27.289 1.00 45.44 298 GLU A N 1
ATOM 2413 C CA . GLU A 1 298 ? 19.698 13.864 -27.281 1.00 45.44 298 GLU A CA 1
ATOM 2414 C C . GLU A 1 298 ? 19.647 12.459 -27.919 1.00 45.44 298 GLU A C 1
ATOM 2416 O O . GLU A 1 298 ? 20.545 12.105 -28.692 1.00 45.44 298 GLU A O 1
ATOM 2421 N N . LYS A 1 299 ? 18.569 11.683 -27.703 1.00 45.78 299 LYS A N 1
ATOM 2422 C CA . LYS A 1 299 ? 18.340 10.390 -28.387 1.00 45.78 299 LYS A CA 1
ATOM 2423 C C . LYS A 1 299 ? 18.105 10.557 -29.900 1.00 45.78 299 LYS A C 1
ATOM 2425 O O . LYS A 1 299 ? 18.618 9.755 -30.688 1.00 45.78 299 LYS A O 1
ATOM 2430 N N . LEU A 1 300 ? 17.410 11.616 -30.324 1.00 41.06 300 LEU A N 1
ATOM 2431 C CA . LEU A 1 300 ? 17.247 12.006 -31.734 1.00 41.06 300 LEU A CA 1
ATOM 2432 C C . LEU A 1 300 ? 18.574 12.468 -32.361 1.00 41.06 300 LEU A C 1
ATOM 2434 O O . LEU A 1 300 ? 18.963 11.967 -33.418 1.00 41.06 300 LEU A O 1
ATOM 2438 N N . ALA A 1 301 ? 19.330 13.340 -31.691 1.00 40.00 301 ALA A N 1
ATOM 2439 C CA . ALA A 1 301 ? 20.636 13.825 -32.145 1.00 40.00 301 ALA A CA 1
ATOM 2440 C C . ALA A 1 301 ? 21.669 12.689 -32.281 1.00 40.00 301 ALA A C 1
ATOM 2442 O O . ALA A 1 301 ? 22.469 12.666 -33.223 1.00 40.00 301 ALA A O 1
ATOM 2443 N N . GLY A 1 302 ? 21.606 11.685 -31.399 1.00 40.38 302 GLY A N 1
ATOM 2444 C CA . GLY A 1 302 ? 22.391 10.455 -31.502 1.00 40.38 302 GLY A CA 1
ATOM 2445 C C . GLY A 1 302 ? 22.094 9.627 -32.763 1.00 40.38 302 GLY A C 1
ATOM 2446 O O . GLY A 1 302 ? 22.992 8.944 -33.265 1.00 40.38 302 GLY A O 1
ATOM 2447 N N . ARG A 1 303 ? 20.873 9.706 -33.319 1.00 44.28 303 ARG A N 1
ATOM 2448 C CA . ARG A 1 303 ? 20.519 9.104 -34.620 1.00 44.28 303 ARG A CA 1
ATOM 2449 C C . ARG A 1 303 ? 20.949 9.978 -35.804 1.00 44.28 303 ARG A C 1
ATOM 2451 O O . ARG A 1 303 ? 21.468 9.424 -36.772 1.00 44.28 303 ARG A O 1
ATOM 2458 N N . PHE A 1 304 ? 20.842 11.306 -35.715 1.00 37.59 304 PHE A N 1
ATOM 2459 C CA . PHE A 1 304 ? 21.325 12.218 -36.768 1.00 37.59 304 PHE A CA 1
ATOM 2460 C C . PHE A 1 304 ? 22.842 12.099 -37.010 1.00 37.59 304 PHE A C 1
ATOM 2462 O O . PHE A 1 304 ? 23.281 12.056 -38.159 1.00 37.59 304 PHE A O 1
ATOM 2469 N N . ASN A 1 305 ? 23.649 11.923 -35.957 1.00 38.44 305 ASN A N 1
ATOM 2470 C CA . ASN A 1 305 ? 25.105 11.750 -36.084 1.00 38.44 305 ASN A CA 1
ATOM 2471 C C . ASN A 1 305 ? 25.558 10.353 -36.552 1.00 38.44 305 ASN A C 1
ATOM 2473 O O . ASN A 1 305 ? 26.725 10.176 -36.899 1.00 38.44 305 ASN A O 1
ATOM 2477 N N . LYS A 1 306 ? 24.668 9.351 -36.603 1.00 36.28 306 LYS A N 1
ATOM 2478 C CA . LYS A 1 306 ? 24.977 8.034 -37.197 1.00 36.28 306 LYS A CA 1
ATOM 2479 C C . LYS A 1 306 ? 24.701 7.973 -38.706 1.00 36.28 306 LYS A C 1
ATOM 2481 O O . LYS A 1 306 ? 25.097 7.001 -39.344 1.00 36.28 306 LYS A O 1
ATOM 2486 N N . GLY A 1 307 ? 24.082 9.008 -39.281 1.00 34.50 307 GLY A N 1
ATOM 2487 C CA . GLY A 1 307 ? 23.819 9.131 -40.720 1.00 34.50 307 GLY A CA 1
ATOM 2488 C C . GLY A 1 307 ? 24.957 9.747 -41.544 1.00 34.50 307 GLY A C 1
ATOM 2489 O O . GLY A 1 307 ? 24.908 9.697 -42.769 1.00 34.50 307 GLY A O 1
ATOM 2490 N N . THR A 1 308 ? 26.001 10.297 -40.916 1.00 34.91 308 THR A N 1
ATOM 2491 C CA . THR A 1 308 ? 27.141 10.930 -41.607 1.00 34.91 308 THR A CA 1
ATOM 2492 C C . THR A 1 308 ? 28.412 10.083 -41.536 1.00 34.91 308 THR A C 1
ATOM 2494 O O . THR A 1 308 ? 29.487 10.561 -41.188 1.00 34.91 308 THR A O 1
ATOM 2497 N N . VAL A 1 309 ? 28.328 8.806 -41.924 1.00 33.91 309 VAL A N 1
ATOM 2498 C CA . VAL A 1 309 ? 29.518 8.046 -42.340 1.00 33.91 309 VAL A CA 1
ATOM 2499 C C . VAL A 1 309 ? 29.231 7.287 -43.639 1.00 33.91 309 VAL A C 1
ATOM 2501 O O . VAL A 1 309 ? 28.522 6.285 -43.634 1.00 33.91 309 VAL A O 1
ATOM 2504 N N . LYS A 1 310 ? 29.926 7.745 -44.696 1.00 30.42 310 LYS A N 1
ATOM 2505 C CA . LYS A 1 310 ? 30.060 7.234 -46.082 1.00 30.42 310 LYS A CA 1
ATOM 2506 C C . LYS A 1 310 ? 28.879 7.573 -47.008 1.00 30.42 310 LYS A C 1
ATOM 2508 O O . LYS A 1 310 ? 27.750 7.216 -46.716 1.00 30.42 310 LYS A O 1
ATOM 2513 N N . HIS A 1 311 ? 29.070 8.230 -48.152 1.00 33.06 311 HIS A N 1
ATOM 2514 C CA . HIS A 1 311 ? 30.242 8.347 -49.033 1.00 33.06 311 HIS A CA 1
ATOM 2515 C C . HIS A 1 311 ? 30.591 9.790 -49.391 1.00 33.06 311 HIS A C 1
ATOM 2517 O O . HIS A 1 311 ? 29.655 10.593 -49.577 1.00 33.06 311 HIS A O 1
#

pLDDT: mean 79.59, std 19.16, range [30.42, 97.88]

Secondary structure (DSSP, 8-state):
--HHHHHTT--GGGBSSSEEEEGGG--TTHHHHHHHHS-TT----SEEEE--TT--SSSEEEE-SSEEEEESSSEEEEEGGGEEEEEEE--TT-S--EEEEEESS-EEEEETTTB-HHHHHHHHHHHH-PPEEEE--HHHHHHHHHHHHHHHHHTT-STT----HHHHHHHHHHHHHHHHHTTS-HHHHHHHHHHHHHHHHHHHHHHT---HHHHHHHHHHHHHHHHHHHHHHHHHHHHHHHHHHHHHHHTT-HHHHHHHHHHHHHTT--GGGTTT--HHHHHHHHHHHTT--HHHHHHHHHHHTTS----